Protein AF-A0A2G9FVJ7-F1 (afdb_monomer)

pLDDT: mean 75.37, std 20.06, range [35.09, 98.38]

Radius of gyration: 58.54 Å; Cα contacts (8 Å, |Δi|>4): 14; chains: 1; bounding box: 105×45×158 Å

Mean predicted aligned error: 20.08 Å

Solvent-accessible surface area (backbone atoms only — not comparable to full-atom values): 14182 Å² total; per-residue (Å²): 144,84,74,69,71,70,58,58,55,52,54,53,52,48,53,53,50,54,54,50,45,72,75,67,53,80,60,78,88,73,70,85,78,86,81,91,76,93,73,81,84,71,82,53,90,82,50,73,87,43,98,82,56,54,70,67,62,50,50,55,52,47,63,76,74,45,55,72,68,56,49,52,51,51,51,53,50,50,56,50,48,54,53,49,52,53,51,51,50,52,49,51,53,50,56,50,50,53,50,51,52,52,50,53,52,49,51,53,51,51,52,54,52,53,60,54,45,54,57,52,51,53,54,48,51,51,50,51,52,52,50,49,54,51,48,51,54,50,50,53,51,51,52,54,51,51,54,51,50,50,52,49,50,52,53,52,52,52,52,50,53,50,51,51,49,53,65,51,46,56,58,50,54,49,52,53,50,49,52,54,49,52,51,53,56,48,57,70,56,53,81,77,66,90,85,74,79,81,59,52,62,58,51,50,51,49,52,52,51,50,53,49,51,53,50,52,57,47,50,52,54,52,49,49,68,73,65,63,71,47,64,63,54,57,56,49,55,56,55,72,73,76,116

Organism: NCBI:txid429701

Secondary structure (DSSP, 8-state):
---SHHHHHHHHHHHHHHHHHHHHSPPGGGS--PPP--------TTGGGSTT--HHHHHHHHHHHS-HHHHHHHHHHHHHHHHHHHHHHHHHHHHHHHHHHHHHHHHHHHHHHHHHHHHHHHHHHHHHHHHHHHHHHHHHHHHHHHHHHHHHHHHHHHHHHHHHHHHHHHHHHHHHHHHHHHHHHHHHHTTT-----TTHHHHHHHHHHHHHHHHHHHHHHHHHHHH-TTHHHHHHHHHTT--

Sequence (243 aa):
MEVEDGAQLDDKAKRMRDLLSSFYSPDPSSASSPPQNTSSRFATLDAINTTSFDADQYMNLLVQKSNLEGLLQRHVEMAAEIKNLDTDLQMLVYENYNKFISATDTIKRMKNNIGGMETNMDQLLEKIMSVQSRSDGVNTSLLQKREHIEKLHRTRNLLRKVQVLDLYIKPLTRLLCFSCYEEASCGSRQNKWRMDITKKDTLFSITSSSSLLHLTTFMTKLWEKLFINEELLQFMLLLDTYI

InterPro domains:
  IPR014812 Vacuolar protein sorting-associated protein 51 [PTHR15954] (8-166)

Foldseek 3Di:
DPDPPVVVVVVVVVVVVVVVCVVPPDDPVPDDDDDDDDDDPPPDLPCCPPPPDDPVSSVVVCVVPDDPVVVVVVVVVVVVVVVVVVVVVVVVVVVVVVVVVVVVVVVVVVVVVVVVVVVVVVVVVVVVVVVVVVVVVVVVVVVVVVVVVVVVVVVVLVVVLVVLVVVLVVVVVVVVVVVVVVVVVVVVVVVPDPDDPPVVVVVVCVVVVVVVVVVVVSVVVNCCVSPVPCVVVVVVVVVVVPD

Structure (mmCIF, N/CA/C/O backbone):
data_AF-A0A2G9FVJ7-F1
#
_entry.id   AF-A0A2G9FVJ7-F1
#
loop_
_atom_site.group_PDB
_atom_site.id
_atom_site.type_symbol
_atom_site.label_atom_id
_atom_site.label_alt_id
_atom_site.label_comp_id
_atom_site.label_asym_id
_atom_site.label_entity_id
_atom_site.label_seq_id
_atom_site.pdbx_PDB_ins_code
_atom_site.Cartn_x
_atom_site.Cartn_y
_atom_site.Cartn_z
_atom_site.occupancy
_atom_site.B_iso_or_equiv
_atom_site.auth_seq_id
_atom_site.auth_comp_id
_atom_site.auth_asym_id
_atom_site.auth_atom_id
_atom_site.pdbx_PDB_model_num
ATOM 1 N N . MET A 1 1 ? 23.817 -26.485 -1.974 1.00 44.94 1 MET A N 1
ATOM 2 C CA . MET A 1 1 ? 23.435 -26.542 -0.549 1.00 44.94 1 MET A CA 1
ATOM 3 C C . MET A 1 1 ? 22.272 -25.570 -0.384 1.00 44.94 1 MET A C 1
ATOM 5 O O . MET A 1 1 ? 22.487 -24.454 0.041 1.00 44.94 1 MET A O 1
ATOM 9 N N . GLU A 1 2 ? 21.079 -25.938 -0.869 1.00 48.97 2 GLU A N 1
ATOM 10 C CA . GLU A 1 2 ? 19.902 -25.039 -0.971 1.00 48.97 2 GLU A CA 1
ATOM 11 C C . GLU A 1 2 ? 18.589 -25.804 -0.697 1.00 48.97 2 GLU A C 1
ATOM 13 O O . GLU A 1 2 ? 17.573 -25.588 -1.345 1.00 48.97 2 GLU A O 1
ATOM 18 N N . VAL A 1 3 ? 18.610 -26.767 0.231 1.00 53.94 3 VAL A N 1
ATOM 19 C CA . VAL A 1 3 ? 17.435 -27.616 0.537 1.00 53.94 3 VAL A CA 1
ATOM 20 C C . VAL A 1 3 ? 16.828 -27.301 1.916 1.00 53.94 3 VAL A C 1
ATOM 22 O O . VAL A 1 3 ? 15.754 -27.792 2.240 1.00 53.94 3 VAL A O 1
ATOM 25 N N . GLU A 1 4 ? 17.452 -26.444 2.730 1.00 54.78 4 GLU A N 1
ATOM 26 C CA . GLU A 1 4 ? 17.015 -26.224 4.122 1.00 54.78 4 GLU A CA 1
ATOM 27 C C . GLU A 1 4 ? 15.950 -25.129 4.317 1.00 54.78 4 GLU A C 1
ATOM 29 O O . GLU A 1 4 ? 15.230 -25.168 5.313 1.00 54.78 4 GLU A O 1
ATOM 34 N N . ASP A 1 5 ? 15.777 -24.192 3.378 1.00 55.34 5 ASP A N 1
ATOM 35 C CA . ASP A 1 5 ? 14.890 -23.030 3.587 1.00 55.34 5 ASP A CA 1
ATOM 36 C C . ASP A 1 5 ? 13.395 -23.351 3.357 1.00 55.34 5 ASP A C 1
ATOM 38 O O . ASP A 1 5 ? 12.505 -22.822 4.022 1.00 55.34 5 ASP A O 1
ATOM 42 N N . GLY A 1 6 ? 13.092 -24.313 2.475 1.00 54.69 6 GLY A N 1
ATOM 43 C CA . GLY A 1 6 ? 11.712 -24.736 2.198 1.00 54.69 6 GLY A CA 1
ATOM 44 C C . GLY A 1 6 ? 11.055 -25.523 3.340 1.00 54.69 6 GLY A C 1
ATOM 45 O O . GLY A 1 6 ? 9.840 -25.447 3.525 1.00 54.69 6 GLY A O 1
ATOM 46 N N . ALA A 1 7 ? 11.848 -26.250 4.135 1.00 59.91 7 ALA A N 1
ATOM 47 C CA . ALA A 1 7 ? 11.347 -27.059 5.248 1.00 59.91 7 ALA A CA 1
ATOM 48 C C . ALA A 1 7 ? 10.901 -26.194 6.443 1.00 59.91 7 ALA A C 1
ATOM 50 O O . ALA A 1 7 ? 9.882 -26.479 7.072 1.00 59.91 7 ALA A O 1
ATOM 51 N N . GLN A 1 8 ? 11.603 -25.085 6.708 1.00 60.94 8 GLN A N 1
ATOM 52 C CA . GLN A 1 8 ? 11.291 -24.197 7.834 1.00 60.94 8 GLN A CA 1
ATOM 53 C C . GLN A 1 8 ? 9.940 -23.478 7.682 1.00 60.94 8 GLN A C 1
ATOM 55 O O . GLN A 1 8 ? 9.258 -23.201 8.676 1.00 60.94 8 GLN A O 1
ATOM 60 N N . LEU A 1 9 ? 9.527 -23.182 6.447 1.00 64.44 9 LEU A N 1
ATOM 61 C CA . LEU A 1 9 ? 8.257 -22.508 6.172 1.00 64.44 9 LEU A CA 1
ATOM 62 C C . LEU A 1 9 ? 7.047 -23.426 6.392 1.00 64.44 9 LEU A C 1
ATOM 64 O O . LEU A 1 9 ? 6.031 -22.977 6.932 1.00 64.44 9 LEU A O 1
ATOM 68 N N . ASP A 1 10 ? 7.162 -24.708 6.038 1.00 80.12 10 ASP A N 1
ATOM 69 C CA . ASP A 1 10 ? 6.092 -25.691 6.245 1.00 80.12 10 ASP A CA 1
ATOM 70 C C . ASP A 1 10 ? 5.875 -25.988 7.739 1.00 80.12 10 ASP A C 1
ATOM 72 O O . ASP A 1 10 ? 4.733 -26.063 8.200 1.00 80.12 10 ASP A O 1
ATOM 76 N N . ASP A 1 11 ? 6.949 -26.032 8.534 1.00 85.88 11 ASP A N 1
ATOM 77 C CA . ASP A 1 11 ? 6.863 -26.206 9.989 1.00 85.88 11 ASP A CA 1
ATOM 78 C C . ASP A 1 11 ? 6.166 -25.028 10.679 1.00 85.88 11 ASP A C 1
ATOM 80 O O . ASP A 1 11 ? 5.346 -25.213 11.586 1.00 85.88 11 ASP A O 1
ATOM 84 N N . LYS A 1 12 ? 6.433 -23.798 10.227 1.00 84.94 12 LYS A N 1
ATOM 85 C CA . LYS A 1 12 ? 5.739 -22.604 10.724 1.00 84.94 12 LYS A CA 1
ATOM 86 C C . LYS A 1 12 ? 4.256 -22.630 10.352 1.00 84.94 12 LYS A C 1
ATOM 88 O O . LYS A 1 12 ? 3.408 -22.320 11.189 1.00 84.94 12 LYS A O 1
ATOM 93 N N . ALA A 1 13 ? 3.932 -23.029 9.123 1.00 85.62 13 ALA A N 1
ATOM 94 C CA . ALA A 1 13 ? 2.553 -23.148 8.658 1.00 85.62 13 ALA A CA 1
ATOM 95 C C . ALA A 1 13 ? 1.777 -24.255 9.390 1.00 85.62 13 ALA A C 1
ATOM 97 O O . ALA A 1 13 ? 0.602 -24.072 9.710 1.00 85.62 13 ALA A O 1
ATOM 98 N N . LYS A 1 14 ? 2.418 -25.387 9.701 1.00 88.88 14 LYS A N 1
ATOM 99 C CA . LYS A 1 14 ? 1.845 -26.453 10.538 1.00 88.88 14 LYS A CA 1
ATOM 100 C C . LYS A 1 14 ? 1.574 -25.969 11.960 1.00 88.88 14 LYS A C 1
ATOM 102 O O . LYS A 1 14 ? 0.438 -26.063 12.407 1.00 88.88 14 LYS A O 1
ATOM 107 N N . ARG A 1 15 ? 2.548 -25.323 12.614 1.00 88.25 15 ARG A N 1
ATOM 108 C CA . ARG A 1 15 ? 2.365 -24.765 13.969 1.00 88.25 15 ARG A CA 1
ATOM 109 C C . ARG A 1 15 ? 1.240 -23.734 14.044 1.00 88.25 15 ARG A C 1
ATOM 111 O O . ARG A 1 15 ? 0.481 -23.736 15.006 1.00 88.25 15 ARG A O 1
ATOM 118 N N . MET A 1 16 ? 1.108 -22.864 13.040 1.00 89.25 16 MET A N 1
ATOM 119 C CA . MET A 1 16 ? -0.003 -21.905 12.995 1.00 89.25 16 MET A CA 1
ATOM 120 C C . MET A 1 16 ? -1.355 -22.599 12.804 1.00 89.25 16 MET A C 1
ATOM 122 O O . MET A 1 16 ? -2.327 -22.198 13.437 1.00 89.25 16 MET A O 1
ATOM 126 N N . ARG A 1 17 ? -1.428 -23.643 11.967 1.00 87.69 17 ARG A N 1
ATOM 127 C CA . ARG A 1 17 ? -2.659 -24.426 11.783 1.00 87.69 17 ARG A CA 1
ATOM 128 C C . ARG A 1 17 ? -3.072 -25.157 13.056 1.00 87.69 17 ARG A C 1
ATOM 130 O O . ARG A 1 17 ? -4.242 -25.082 13.410 1.00 87.69 17 ARG A O 1
ATOM 137 N N . ASP A 1 18 ? -2.135 -25.778 13.767 1.00 89.31 18 ASP A N 1
ATOM 138 C CA . ASP A 1 18 ? -2.421 -26.473 15.029 1.00 89.31 18 ASP A CA 1
ATOM 139 C C . ASP A 1 18 ? -2.881 -25.499 16.118 1.00 89.31 18 ASP A C 1
ATOM 141 O O . ASP A 1 18 ? -3.854 -25.766 16.825 1.00 89.31 18 ASP A O 1
ATOM 145 N N . LEU A 1 19 ? -2.243 -24.324 16.203 1.00 91.00 19 LEU A N 1
ATOM 146 C CA . LEU A 1 19 ? -2.645 -23.273 17.134 1.00 91.00 19 LEU A CA 1
ATOM 147 C C . LEU A 1 19 ? -4.078 -22.809 16.846 1.00 91.00 19 LEU A C 1
ATOM 149 O O . LEU A 1 19 ? -4.915 -22.784 17.743 1.00 91.00 19 LEU A O 1
ATOM 153 N N . LEU A 1 20 ? -4.387 -22.493 15.586 1.00 88.19 20 LEU A N 1
ATOM 154 C CA . LEU A 1 20 ? -5.732 -22.078 15.185 1.00 88.19 20 LEU A CA 1
ATOM 155 C C . LEU A 1 20 ? -6.755 -23.201 15.402 1.00 88.19 20 LEU A C 1
ATOM 157 O O . LEU A 1 20 ? -7.844 -22.942 15.903 1.00 88.19 20 LEU A O 1
ATOM 161 N N . SER A 1 21 ? -6.401 -24.454 15.115 1.00 83.00 21 SER A N 1
ATOM 162 C CA . SER A 1 21 ? -7.271 -25.601 15.385 1.00 83.00 21 SER A CA 1
ATOM 163 C C . SER A 1 21 ? -7.590 -25.724 16.874 1.00 83.00 21 SER A C 1
ATOM 165 O O . SER A 1 21 ? -8.736 -25.983 17.219 1.00 83.00 21 SER A O 1
ATOM 167 N N . SER A 1 22 ? -6.632 -25.483 17.772 1.00 82.44 22 SER A N 1
ATOM 168 C CA . SER A 1 22 ? -6.884 -25.504 19.221 1.00 82.44 22 SER A CA 1
ATOM 169 C C . SER A 1 22 ? -7.847 -24.406 19.687 1.00 82.44 22 SER A C 1
ATOM 171 O O . SER A 1 22 ? -8.556 -24.621 20.664 1.00 82.44 22 SER A O 1
ATOM 173 N N . PHE A 1 23 ? -7.868 -23.242 19.028 1.00 78.75 23 PHE A N 1
ATOM 174 C CA . PHE A 1 23 ? -8.751 -22.124 19.395 1.00 78.75 23 PHE A CA 1
ATOM 175 C C . PHE A 1 23 ? -10.153 -22.223 18.782 1.00 78.75 23 PHE A C 1
ATOM 177 O O . PHE A 1 23 ? -11.101 -21.696 19.358 1.00 78.75 23 PHE A O 1
ATOM 184 N N . TYR A 1 24 ? -10.284 -22.872 17.621 1.00 84.06 24 TYR A N 1
ATOM 185 C CA . TYR A 1 24 ? -11.536 -22.925 16.855 1.00 84.06 24 TYR A CA 1
ATOM 186 C C . TYR A 1 24 ? -12.151 -24.327 16.747 1.00 84.06 24 TYR A C 1
ATOM 188 O O . TYR A 1 24 ? -13.207 -24.473 16.129 1.00 84.06 24 TYR A O 1
ATOM 196 N N . SER A 1 25 ? -11.531 -25.364 17.324 1.00 71.56 25 SER A N 1
ATOM 197 C CA . SER A 1 25 ? -12.179 -26.675 17.423 1.00 71.56 25 SER A CA 1
ATOM 198 C C . SER A 1 25 ? -13.425 -26.544 18.298 1.00 71.56 25 SER A C 1
ATOM 200 O O . SER A 1 25 ? -13.332 -25.980 19.390 1.00 71.56 25 SER A O 1
ATOM 202 N N . PRO A 1 26 ? -14.587 -27.050 17.855 1.00 64.69 26 PRO A N 1
ATOM 203 C CA . PRO A 1 26 ? -15.787 -27.031 18.671 1.00 64.69 26 PRO A CA 1
ATOM 204 C C . PRO A 1 26 ? -15.523 -27.831 19.946 1.00 64.69 26 PRO A C 1
ATOM 206 O O . PRO A 1 26 ? -15.230 -29.025 19.879 1.00 64.69 26 PRO A O 1
ATOM 209 N N . ASP A 1 27 ? -15.617 -27.174 21.100 1.00 51.03 27 ASP A N 1
ATOM 210 C CA . ASP A 1 27 ? -15.653 -27.856 22.388 1.00 51.03 27 ASP A CA 1
ATOM 211 C C . ASP A 1 27 ? -16.824 -28.863 22.349 1.00 51.03 27 ASP A C 1
ATOM 213 O O . ASP A 1 27 ? -17.958 -28.449 22.056 1.00 51.03 27 ASP A O 1
ATOM 217 N N . PRO A 1 28 ? -16.604 -30.171 22.608 1.00 57.44 28 PRO A N 1
ATOM 218 C CA . PRO A 1 28 ? -17.678 -31.167 22.658 1.00 57.44 28 PRO A CA 1
ATOM 219 C C . PRO A 1 28 ? -18.785 -30.817 23.668 1.00 57.44 28 PRO A C 1
ATOM 221 O O . PRO A 1 28 ? -19.868 -31.394 23.611 1.00 57.44 28 PRO A O 1
ATOM 224 N N . SER A 1 29 ? -18.569 -29.818 24.525 1.00 53.22 29 SER A N 1
ATOM 225 C CA . SER A 1 29 ? -19.569 -29.221 25.415 1.00 53.22 29 SER A CA 1
ATOM 226 C C . SER A 1 29 ? -20.683 -28.433 24.695 1.00 53.22 29 SER A C 1
ATOM 228 O O . SER A 1 29 ? -21.677 -28.0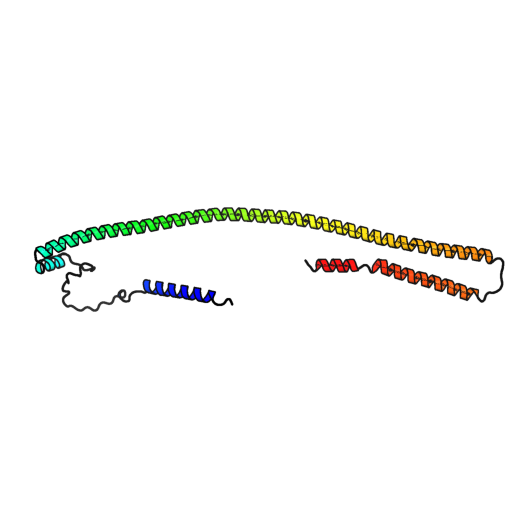75 25.323 1.00 53.22 29 SER A O 1
ATOM 230 N N . SER A 1 30 ? -20.562 -28.181 23.384 1.00 54.03 30 SER A N 1
ATOM 231 C CA . SER A 1 30 ? -21.564 -27.443 22.587 1.00 54.03 30 SER A CA 1
ATOM 232 C C . SER A 1 30 ? -22.575 -28.343 21.858 1.00 54.03 30 SER A C 1
ATOM 234 O O . SER A 1 30 ? -23.525 -27.841 21.254 1.00 54.03 30 SER A O 1
ATOM 236 N N . ALA A 1 31 ? -22.412 -29.670 21.913 1.00 48.25 31 ALA A N 1
ATOM 237 C CA . ALA A 1 31 ? -23.372 -30.628 21.367 1.00 48.25 31 ALA A CA 1
ATOM 238 C C . ALA A 1 31 ? -24.329 -31.096 22.474 1.00 48.25 31 ALA A C 1
ATOM 240 O O . ALA A 1 31 ? -24.069 -32.037 23.220 1.00 48.25 31 ALA A O 1
ATOM 241 N N . SER A 1 32 ? -25.449 -30.395 22.599 1.00 47.16 32 SER A N 1
ATOM 242 C CA . SER A 1 32 ? -26.502 -30.702 23.562 1.00 47.16 32 SER A CA 1
ATOM 243 C C . SER A 1 32 ? -27.236 -32.015 23.245 1.00 47.16 32 SER A C 1
ATOM 245 O O . SER A 1 32 ? -27.749 -32.242 22.152 1.00 47.16 32 SER A O 1
ATOM 247 N N . SER A 1 33 ? -27.361 -32.870 24.257 1.00 43.75 33 SER A N 1
ATOM 248 C CA . SER A 1 33 ? -28.463 -33.822 24.433 1.00 43.75 33 SER A CA 1
ATOM 249 C C . SER A 1 33 ? -28.728 -33.929 25.938 1.00 43.75 33 SER A C 1
ATOM 251 O O . SER A 1 33 ? -27.787 -34.220 26.677 1.00 43.75 33 SER A O 1
ATOM 253 N N . PRO A 1 34 ? -29.950 -33.670 26.439 1.00 47.38 34 PRO A N 1
ATOM 254 C CA . PRO A 1 34 ? -30.227 -33.752 27.867 1.00 47.38 34 PRO A CA 1
ATOM 255 C C . PRO A 1 34 ? -30.690 -35.166 28.252 1.00 47.38 34 PRO A C 1
ATOM 257 O O . PRO A 1 34 ? -31.675 -35.646 27.689 1.00 47.38 34 PRO A O 1
ATOM 260 N N . PRO A 1 35 ? -30.100 -35.820 29.267 1.00 44.03 35 PRO A N 1
ATOM 261 C CA . PRO A 1 35 ? -30.825 -36.799 30.053 1.00 44.03 35 PRO A CA 1
ATOM 262 C C . PRO A 1 35 ? -31.578 -36.058 31.161 1.00 44.03 35 PRO A C 1
ATOM 264 O O . PRO A 1 35 ? -30.993 -35.380 32.007 1.00 44.03 35 PRO A O 1
ATOM 267 N N . GLN A 1 36 ? -32.901 -36.197 31.153 1.00 50.19 36 GLN A N 1
ATOM 268 C CA . GLN A 1 36 ? -33.735 -35.901 32.308 1.00 50.19 36 GLN A CA 1
ATOM 269 C C . GLN A 1 36 ? -33.316 -36.809 33.468 1.00 50.19 36 GLN A C 1
ATOM 271 O O . GLN A 1 36 ? -33.422 -38.029 33.360 1.00 50.19 36 GLN A O 1
ATOM 276 N N . ASN A 1 37 ? -32.897 -36.229 34.594 1.00 35.09 37 ASN A N 1
ATOM 277 C CA . ASN A 1 37 ? -33.110 -36.877 35.880 1.00 35.09 37 ASN A CA 1
ATOM 278 C C . ASN A 1 37 ? -33.297 -35.846 36.997 1.00 35.09 37 ASN A C 1
ATOM 280 O O . ASN A 1 37 ? -32.489 -34.943 37.215 1.00 35.09 37 ASN A O 1
ATOM 284 N N . THR A 1 38 ? -34.427 -35.991 37.670 1.00 49.69 38 THR A N 1
ATOM 285 C CA . THR A 1 38 ? -34.909 -35.220 38.803 1.00 49.69 38 THR A CA 1
ATOM 286 C C . THR A 1 38 ? -34.151 -35.620 40.065 1.00 49.69 38 THR A C 1
ATOM 288 O O . THR A 1 38 ? -34.404 -36.694 40.600 1.00 49.69 38 THR A O 1
ATOM 291 N N . SER A 1 39 ? -33.265 -34.764 40.578 1.00 41.78 39 SER A N 1
ATOM 292 C CA . SER A 1 39 ? -33.010 -34.690 42.024 1.00 41.78 39 SER A CA 1
ATOM 293 C C . SER A 1 39 ? -32.223 -33.431 42.389 1.00 41.78 39 SER A C 1
ATOM 295 O O . SER A 1 39 ? -31.115 -33.220 41.905 1.00 41.78 39 SER A O 1
ATOM 297 N N . SER A 1 40 ? -32.842 -32.583 43.214 1.00 46.69 40 SER A N 1
ATOM 298 C CA . SER A 1 40 ? -32.234 -31.521 44.028 1.00 46.69 40 SER A CA 1
ATOM 299 C C . SER A 1 40 ? -31.04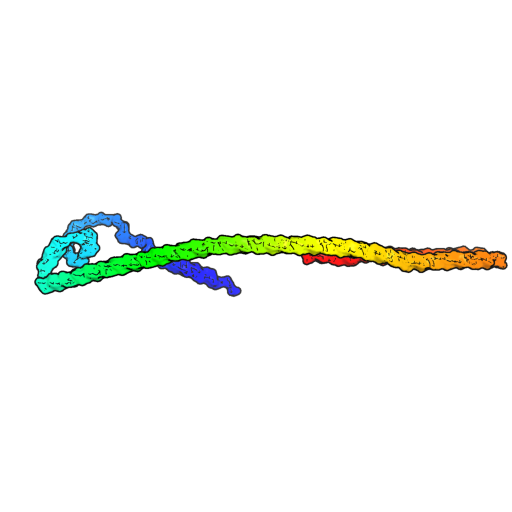5 -30.758 43.414 1.00 46.69 40 SER A C 1
ATOM 301 O O . SER A 1 40 ? -29.891 -30.980 43.790 1.00 46.69 40 SER A O 1
ATOM 303 N N . ARG A 1 41 ? -31.315 -29.760 42.559 1.00 50.16 41 ARG A N 1
ATOM 304 C CA . ARG A 1 41 ? -30.388 -28.623 42.437 1.00 50.16 41 ARG A CA 1
ATOM 305 C C . ARG A 1 41 ? -30.449 -27.852 43.751 1.00 50.16 41 ARG A C 1
ATOM 307 O O . ARG A 1 41 ? -31.230 -26.919 43.894 1.00 50.16 41 ARG A O 1
ATOM 314 N N . PHE A 1 42 ? -29.659 -28.265 44.734 1.00 49.06 42 PHE A N 1
ATOM 315 C CA . PHE A 1 42 ? -29.268 -27.342 45.785 1.00 49.06 42 PHE A CA 1
ATOM 316 C C . PHE A 1 42 ? -28.564 -26.193 45.072 1.00 49.06 42 PHE A C 1
ATOM 318 O O . PHE A 1 42 ? -27.516 -26.407 44.466 1.00 49.06 42 PHE A O 1
ATOM 325 N N . ALA A 1 43 ? -29.179 -25.011 45.065 1.00 55.12 43 ALA A N 1
ATOM 326 C CA . ALA A 1 43 ? -28.513 -23.792 44.649 1.00 55.12 43 ALA A CA 1
ATOM 327 C C . ALA A 1 43 ? -27.258 -23.659 45.520 1.00 55.12 43 ALA A C 1
ATOM 329 O O . ALA A 1 43 ? -27.324 -23.343 46.704 1.00 55.12 43 ALA A O 1
ATOM 330 N N . THR A 1 44 ? -26.103 -24.028 44.987 1.00 59.41 44 THR A N 1
ATOM 331 C CA . THR A 1 44 ? -24.822 -23.701 45.599 1.00 59.41 44 THR A CA 1
ATOM 332 C C . THR A 1 44 ? -24.642 -22.195 45.454 1.00 59.41 44 THR A C 1
ATOM 334 O O . THR A 1 44 ? -24.921 -21.656 44.383 1.00 59.41 44 THR A O 1
ATOM 337 N N . LEU A 1 45 ? -24.203 -21.504 46.514 1.00 62.03 45 LEU A N 1
ATOM 338 C CA . LEU A 1 45 ? -24.009 -20.044 46.490 1.00 62.03 45 LEU A CA 1
ATOM 339 C C . LEU A 1 45 ? -23.061 -19.590 45.355 1.00 62.03 45 LEU A C 1
ATOM 341 O O . LEU A 1 45 ? -23.119 -18.441 44.945 1.00 62.03 45 LEU A O 1
ATOM 345 N N . ASP A 1 46 ? -22.257 -20.490 44.789 1.00 63.12 46 ASP A N 1
ATOM 346 C CA . ASP A 1 46 ? -21.334 -20.190 43.687 1.00 63.12 46 ASP A CA 1
ATOM 347 C C . ASP A 1 46 ? -21.990 -20.164 42.290 1.00 63.12 46 ASP A C 1
ATOM 349 O O . ASP A 1 46 ? -21.340 -19.839 41.299 1.00 63.12 46 ASP A O 1
ATOM 353 N N . ALA A 1 47 ? -23.283 -20.485 42.167 1.00 73.00 47 ALA A N 1
ATOM 354 C CA . ALA A 1 47 ? -23.965 -20.594 40.872 1.00 73.00 47 ALA A CA 1
ATOM 355 C C . ALA A 1 47 ? -24.420 -19.247 40.261 1.00 73.00 47 ALA A C 1
ATOM 357 O O . ALA A 1 47 ? -25.226 -19.251 39.326 1.00 73.00 47 ALA A O 1
ATOM 358 N N . ILE A 1 48 ? -23.912 -18.106 40.747 1.00 82.25 48 ILE A N 1
ATOM 359 C CA . ILE A 1 48 ? -24.340 -16.752 40.336 1.00 82.25 48 ILE A CA 1
ATOM 360 C C . ILE A 1 48 ? -24.126 -16.447 38.844 1.00 82.25 48 ILE A C 1
ATOM 362 O O . ILE A 1 48 ? -24.863 -15.657 38.268 1.00 82.25 48 ILE A O 1
ATOM 366 N N . ASN A 1 49 ? -23.164 -17.115 38.198 1.00 86.62 49 ASN A N 1
ATOM 367 C CA . ASN A 1 49 ? -22.823 -16.914 36.782 1.00 86.62 49 ASN A CA 1
ATOM 368 C C . ASN A 1 49 ? -23.619 -17.817 35.819 1.00 86.62 49 ASN A C 1
ATOM 370 O O . ASN A 1 49 ? -23.326 -17.876 34.626 1.00 86.62 49 ASN A O 1
ATOM 374 N N . THR A 1 50 ? -24.605 -18.565 36.322 1.00 88.06 50 THR A N 1
ATOM 375 C CA . THR A 1 50 ? -25.381 -19.511 35.507 1.00 88.06 50 THR A CA 1
ATOM 376 C C . THR A 1 50 ? -26.559 -18.806 34.836 1.00 88.06 50 THR A C 1
ATOM 378 O O . THR A 1 50 ? -27.237 -17.990 35.450 1.00 88.06 50 THR A O 1
ATOM 381 N N . THR A 1 51 ? -26.895 -19.190 33.604 1.00 86.44 51 THR A N 1
ATOM 382 C CA . THR A 1 51 ? -28.046 -18.645 32.853 1.00 86.44 51 THR A CA 1
ATOM 383 C C . THR A 1 51 ? -29.409 -18.880 33.515 1.00 86.44 51 THR A C 1
ATOM 385 O O . THR A 1 51 ? -30.384 -18.230 33.153 1.00 86.44 51 THR A O 1
ATOM 388 N N . SER A 1 52 ? -29.492 -19.794 34.485 1.00 86.62 52 SER A N 1
ATOM 389 C CA . SER A 1 52 ? -30.688 -20.076 35.286 1.00 86.62 52 SER A CA 1
ATOM 390 C C . SER A 1 52 ? -30.614 -19.494 36.705 1.00 86.62 52 SER A C 1
ATOM 392 O O . SER A 1 52 ? -31.155 -20.098 37.631 1.00 86.62 52 SER A O 1
ATOM 394 N N . PHE A 1 53 ? -29.867 -18.408 36.907 1.00 88.62 53 PHE A N 1
ATOM 395 C CA . PHE A 1 53 ? -29.749 -17.754 38.208 1.00 88.62 53 PHE A CA 1
ATOM 396 C C . PHE A 1 53 ? -31.091 -17.150 38.655 1.00 88.62 53 PHE A C 1
ATOM 398 O O . PHE A 1 53 ? -31.744 -16.438 37.896 1.00 88.62 53 PHE A O 1
ATOM 405 N N . ASP A 1 54 ? -31.477 -17.433 39.901 1.00 87.81 54 ASP A N 1
ATOM 406 C CA . ASP A 1 54 ? -32.656 -16.876 40.567 1.00 87.81 54 ASP A CA 1
ATOM 407 C C . ASP A 1 54 ? -32.195 -16.091 41.804 1.00 87.81 54 ASP A C 1
ATOM 409 O O . ASP A 1 54 ? -31.667 -16.663 42.767 1.00 87.81 54 ASP A O 1
ATOM 413 N N . ALA A 1 55 ? -32.379 -14.770 41.753 1.00 88.88 55 ALA A N 1
ATOM 414 C CA . ALA A 1 55 ? -31.939 -13.849 42.793 1.00 88.88 55 ALA A CA 1
ATOM 415 C C . ALA A 1 55 ? -32.665 -14.083 44.124 1.00 88.88 55 ALA A C 1
ATOM 417 O O . ALA A 1 55 ? -32.031 -14.017 45.179 1.00 88.88 55 ALA A O 1
ATOM 418 N N . ASP A 1 56 ? -33.959 -14.409 44.091 1.00 88.81 56 ASP A N 1
ATOM 419 C CA . ASP A 1 56 ? -34.764 -14.584 45.299 1.00 88.81 56 ASP A CA 1
ATOM 420 C C . ASP A 1 56 ? -34.371 -15.873 46.028 1.00 88.81 56 ASP A C 1
ATOM 422 O O . ASP A 1 56 ? -34.226 -15.887 47.254 1.00 88.81 56 ASP A O 1
ATOM 426 N N . GLN A 1 57 ? -34.130 -16.963 45.291 1.00 88.25 57 GLN A N 1
ATOM 427 C CA . GLN A 1 57 ? -33.628 -18.212 45.878 1.00 88.25 57 GLN A CA 1
ATOM 428 C C . GLN A 1 57 ? -32.218 -18.055 46.451 1.00 88.25 57 GLN A C 1
ATOM 430 O O . GLN A 1 57 ? -31.951 -18.516 47.564 1.00 88.25 57 GLN A O 1
ATOM 435 N N . TYR A 1 58 ? -31.327 -17.384 45.719 1.00 88.50 58 TYR A N 1
ATOM 436 C CA . TYR A 1 58 ? -29.971 -17.102 46.184 1.00 88.50 58 TYR A CA 1
ATOM 437 C C . TYR A 1 58 ? -29.981 -16.255 47.462 1.00 88.50 58 TYR A C 1
ATOM 439 O O . TYR A 1 58 ? -29.296 -16.588 48.431 1.00 88.50 58 TYR A O 1
ATOM 447 N N . MET A 1 59 ? -30.809 -15.208 47.504 1.00 89.12 59 MET A N 1
ATOM 448 C CA . MET A 1 59 ? -30.888 -14.308 48.649 1.00 89.12 59 MET A CA 1
ATOM 449 C C . MET A 1 59 ? -31.484 -14.993 49.884 1.00 89.12 59 MET A C 1
ATOM 451 O O . MET A 1 59 ? -30.936 -14.863 50.979 1.00 89.12 59 MET A O 1
ATOM 455 N N . ASN A 1 60 ? -32.548 -15.786 49.714 1.00 89.31 60 ASN A N 1
ATOM 456 C CA . ASN A 1 60 ? -33.132 -16.578 50.802 1.00 89.31 60 ASN A CA 1
ATOM 457 C C . ASN A 1 60 ? -32.116 -17.558 51.405 1.00 89.31 60 ASN A C 1
ATOM 459 O O . ASN A 1 60 ? -32.017 -17.688 52.626 1.00 89.31 60 ASN A O 1
ATOM 463 N N . LEU A 1 61 ? -31.328 -18.222 50.558 1.00 88.12 61 LEU A N 1
ATOM 464 C CA . LEU A 1 61 ? -30.297 -19.151 51.005 1.00 88.12 61 LEU A CA 1
ATOM 465 C C . LEU A 1 61 ? -29.128 -18.430 51.698 1.00 88.12 61 LEU A C 1
ATOM 467 O O . LEU A 1 61 ? -28.601 -18.933 52.692 1.00 88.12 61 LEU A O 1
ATOM 471 N N . LEU A 1 62 ? -28.741 -17.251 51.204 1.00 87.94 62 LEU A N 1
ATOM 472 C CA . LEU A 1 62 ? -27.681 -16.427 51.783 1.00 87.94 62 LEU A CA 1
ATOM 473 C C . LEU A 1 62 ? -28.068 -15.926 53.182 1.00 87.94 62 LEU A C 1
ATOM 475 O O . LEU A 1 62 ? -27.276 -16.080 54.111 1.00 87.94 62 LEU A O 1
ATOM 479 N N . VAL A 1 63 ? -29.292 -15.417 53.366 1.00 89.44 63 VAL A N 1
ATOM 480 C CA . VAL A 1 63 ? -29.800 -14.960 54.677 1.00 89.44 63 VAL A CA 1
ATOM 481 C C . VAL A 1 63 ? -29.903 -16.112 55.680 1.00 89.44 63 VAL A C 1
ATOM 483 O O . VAL A 1 63 ? -29.596 -15.925 56.852 1.00 89.44 63 VAL A O 1
ATOM 486 N N . GLN A 1 64 ? -30.296 -17.315 55.243 1.00 89.50 64 GLN A N 1
ATOM 487 C CA . GLN A 1 64 ? -30.371 -18.481 56.133 1.00 89.50 64 GLN A CA 1
ATOM 488 C C . GLN A 1 64 ? -28.995 -19.008 56.569 1.00 89.50 64 GLN A C 1
ATOM 490 O O . GLN A 1 64 ? -28.886 -19.603 57.640 1.00 89.50 64 GLN A O 1
ATOM 495 N N . LYS A 1 65 ? -27.952 -18.838 55.745 1.00 86.81 65 LYS A N 1
ATOM 496 C CA . LYS A 1 65 ? -26.622 -19.424 55.985 1.00 86.81 65 LYS A CA 1
ATOM 497 C C . LYS A 1 65 ? -25.583 -18.461 56.557 1.00 86.81 65 LYS A C 1
ATOM 499 O O . LYS A 1 65 ? -24.587 -18.932 57.102 1.00 86.81 65 LYS A O 1
ATOM 504 N N . SER A 1 66 ? -25.769 -17.152 56.414 1.00 88.31 66 SER A N 1
ATOM 505 C CA . SER A 1 66 ? -24.805 -16.138 56.856 1.00 88.31 66 SER A CA 1
ATOM 506 C C . SER A 1 66 ? -25.312 -15.352 58.065 1.00 88.31 66 SER A C 1
ATOM 508 O O . SER A 1 66 ? -26.512 -15.205 58.281 1.00 88.31 66 SER A O 1
ATOM 510 N N . ASN A 1 67 ? -24.382 -14.862 58.886 1.00 91.31 67 ASN A N 1
ATOM 511 C CA . ASN A 1 67 ? -24.690 -13.892 59.934 1.00 91.31 67 ASN A CA 1
ATOM 512 C C . ASN A 1 67 ? -24.681 -12.463 59.351 1.00 91.31 67 ASN A C 1
ATOM 514 O O . ASN A 1 67 ? -24.259 -12.249 58.215 1.00 91.31 67 ASN A O 1
ATOM 518 N N . LEU A 1 68 ? -25.131 -11.478 60.134 1.00 90.94 68 LEU A N 1
ATOM 519 C CA . LEU A 1 68 ? -25.225 -10.085 59.680 1.00 90.94 68 LEU A CA 1
ATOM 520 C C . LEU A 1 68 ? -23.883 -9.523 59.176 1.00 90.94 68 LEU A C 1
ATOM 522 O O . LEU A 1 68 ? -23.860 -8.818 58.172 1.00 90.94 68 LEU A O 1
ATOM 526 N N . GLU A 1 69 ? -22.779 -9.866 59.841 1.00 92.62 69 GLU A N 1
ATOM 527 C CA . GLU A 1 69 ? -21.432 -9.430 59.456 1.00 92.62 69 GLU A CA 1
ATOM 528 C C . GLU A 1 69 ? -21.027 -9.991 58.085 1.00 92.62 69 GLU A C 1
ATOM 530 O O . GLU A 1 69 ? -20.584 -9.253 57.210 1.00 92.62 69 GLU A O 1
ATOM 535 N N . GLY A 1 70 ? -21.256 -11.287 57.853 1.00 90.31 70 GLY A N 1
ATOM 536 C CA . GLY A 1 70 ? -20.997 -11.930 56.566 1.00 90.31 70 GLY A CA 1
ATOM 537 C C . GLY A 1 70 ? -21.878 -11.376 55.447 1.00 90.31 70 GLY A C 1
ATOM 538 O O . GLY A 1 70 ? -21.421 -11.233 54.314 1.00 90.31 70 GLY A O 1
ATOM 539 N N . LEU A 1 71 ? -23.120 -11.004 55.766 1.00 92.00 71 LEU A N 1
ATOM 540 C CA . LEU A 1 71 ? -24.024 -10.362 54.816 1.00 92.00 71 LEU A CA 1
ATOM 541 C C . LEU A 1 71 ? -23.525 -8.967 54.411 1.00 92.00 71 LEU A C 1
ATOM 543 O O . LEU A 1 71 ? -23.547 -8.617 53.230 1.00 92.00 71 LEU A O 1
ATOM 547 N N . LEU A 1 72 ? -23.038 -8.188 55.380 1.00 94.06 72 LEU A N 1
ATOM 548 C CA . LEU A 1 72 ? -22.485 -6.854 55.151 1.00 94.06 72 LEU A CA 1
ATOM 549 C C . LEU A 1 72 ? -21.182 -6.923 54.348 1.00 94.06 72 LEU A C 1
ATOM 551 O O . LEU A 1 72 ? -21.019 -6.180 53.380 1.00 94.06 72 LEU A O 1
ATOM 555 N N . GLN A 1 73 ? -20.305 -7.869 54.681 1.00 94.12 73 GLN A N 1
ATOM 556 C CA . GLN A 1 73 ? -19.087 -8.139 53.924 1.00 94.12 73 GLN A CA 1
ATOM 557 C C . GLN A 1 73 ? -19.405 -8.519 52.470 1.00 94.12 73 GLN A C 1
ATOM 559 O O . GLN A 1 73 ? -18.839 -7.935 51.545 1.00 94.12 73 GLN A O 1
ATOM 564 N N . ARG A 1 74 ? -20.378 -9.416 52.243 1.00 90.50 74 ARG A N 1
ATOM 565 C CA . ARG A 1 74 ? -20.781 -9.804 50.882 1.00 90.50 74 ARG A CA 1
ATOM 566 C C . ARG A 1 74 ? -21.363 -8.632 50.093 1.00 90.50 74 ARG A C 1
ATOM 568 O O . ARG A 1 74 ? -21.111 -8.532 48.895 1.00 90.50 74 ARG A O 1
ATOM 575 N N . HIS A 1 75 ? -22.105 -7.732 50.740 1.00 92.06 75 HIS A N 1
ATOM 576 C CA . HIS A 1 75 ? -22.586 -6.505 50.103 1.00 92.06 75 HIS A CA 1
ATOM 577 C C . HIS A 1 75 ? -21.426 -5.600 49.658 1.00 92.06 75 HIS A C 1
ATOM 579 O O . HIS A 1 75 ? -21.429 -5.113 48.528 1.00 92.06 75 HIS A O 1
ATOM 585 N N . VAL A 1 76 ? -20.419 -5.394 50.515 1.00 96.25 76 VAL A N 1
ATOM 586 C CA . VAL A 1 76 ? -19.239 -4.577 50.178 1.00 96.25 76 VAL A CA 1
ATOM 587 C C . VAL A 1 76 ? -18.456 -5.191 49.016 1.00 96.25 76 VAL A C 1
ATOM 589 O O . VAL A 1 76 ? -18.095 -4.480 48.078 1.00 96.25 76 VAL A O 1
ATOM 592 N N . GLU A 1 77 ? -18.236 -6.504 49.040 1.00 94.56 77 GLU A N 1
ATOM 593 C CA . GLU A 1 77 ? -17.566 -7.226 47.953 1.00 94.56 77 GLU A CA 1
ATOM 594 C C . GLU A 1 77 ? -18.328 -7.115 46.636 1.00 94.56 77 GLU A C 1
ATOM 596 O O . GLU A 1 77 ? -17.734 -6.801 45.610 1.00 94.56 77 GLU A O 1
ATOM 601 N N . MET A 1 78 ? -19.645 -7.318 46.662 1.00 93.19 78 MET A N 1
ATOM 602 C CA . MET A 1 78 ? -20.479 -7.237 45.466 1.00 93.19 78 MET A CA 1
ATOM 603 C C . MET A 1 78 ? -20.498 -5.815 44.894 1.00 93.19 78 MET A C 1
ATOM 605 O O . MET A 1 78 ? -20.412 -5.636 43.683 1.00 93.19 78 MET A O 1
ATOM 609 N N . ALA A 1 79 ? -20.536 -4.788 45.747 1.00 96.56 79 ALA A N 1
ATOM 610 C CA . ALA A 1 79 ? -20.431 -3.400 45.307 1.00 96.56 79 ALA A CA 1
ATOM 611 C C . ALA A 1 79 ? -19.073 -3.103 44.640 1.00 96.56 79 ALA A C 1
ATOM 613 O O . ALA A 1 79 ? -19.019 -2.392 43.633 1.00 96.56 79 ALA A O 1
ATOM 614 N N . ALA A 1 80 ? -17.980 -3.661 45.170 1.00 97.38 80 ALA A N 1
ATOM 615 C CA . ALA A 1 80 ? -16.658 -3.546 44.559 1.00 97.38 80 ALA A CA 1
ATOM 616 C C . ALA A 1 80 ? -16.576 -4.299 43.220 1.00 97.38 80 ALA A C 1
ATOM 618 O O . ALA A 1 80 ? -16.047 -3.76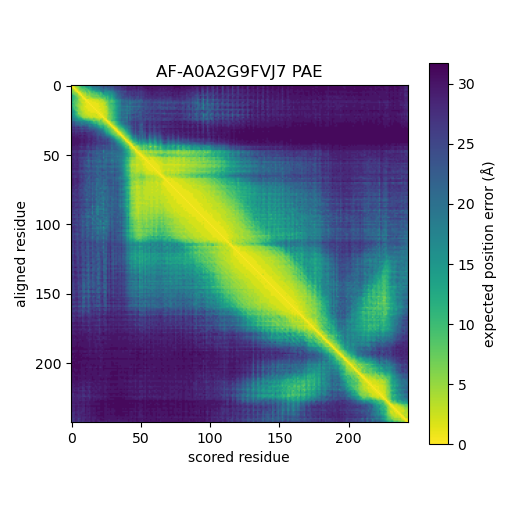0 42.248 1.00 97.38 80 ALA A O 1
ATOM 619 N N . GLU A 1 81 ? -17.145 -5.502 43.151 1.00 96.00 81 GLU A N 1
ATOM 620 C CA . GLU A 1 81 ? -17.201 -6.339 41.950 1.00 96.00 81 GLU A CA 1
ATOM 621 C C . GLU A 1 81 ? -17.990 -5.656 40.824 1.00 96.00 81 GLU A C 1
ATOM 623 O O . GLU A 1 81 ? -17.491 -5.559 39.705 1.00 96.00 81 GLU A O 1
ATOM 628 N N . ILE A 1 82 ? -19.155 -5.070 41.130 1.00 95.94 82 ILE A N 1
ATOM 629 C CA . ILE A 1 82 ? -19.953 -4.281 40.173 1.00 95.94 82 ILE A CA 1
ATOM 630 C C . ILE A 1 82 ? -19.120 -3.139 39.581 1.00 95.94 82 ILE A C 1
ATOM 632 O O . ILE A 1 82 ? -19.109 -2.938 38.367 1.00 95.94 82 ILE A O 1
ATOM 636 N N . LYS A 1 83 ? -18.390 -2.398 40.424 1.00 97.75 83 LYS A N 1
ATOM 637 C CA . LYS A 1 83 ? -17.550 -1.284 39.965 1.00 97.75 83 LYS A CA 1
ATOM 638 C C . LYS A 1 83 ? -16.372 -1.762 39.110 1.00 97.75 83 LYS A C 1
ATOM 640 O O . LYS A 1 83 ? -16.013 -1.098 38.135 1.00 97.75 83 LYS A O 1
ATOM 645 N N . ASN A 1 84 ? -15.758 -2.885 39.476 1.00 97.62 84 ASN A N 1
ATOM 646 C CA . ASN A 1 84 ? -14.663 -3.458 38.701 1.00 97.62 84 ASN A CA 1
ATOM 647 C C . ASN A 1 84 ? -15.152 -3.911 37.320 1.00 97.62 84 ASN A C 1
ATOM 649 O O . ASN A 1 84 ? -14.553 -3.538 36.319 1.00 97.62 84 ASN A O 1
ATOM 653 N N . LEU A 1 85 ? -16.288 -4.611 37.261 1.00 97.12 85 LEU A N 1
ATOM 654 C CA . LEU A 1 85 ? -16.903 -5.045 36.006 1.00 97.12 85 LEU A CA 1
ATOM 655 C C . LEU A 1 85 ? -17.283 -3.869 35.097 1.00 97.12 85 LEU A C 1
ATOM 657 O O . LEU A 1 85 ? -17.083 -3.954 33.888 1.00 97.12 85 LEU A O 1
ATOM 661 N N . ASP A 1 86 ? -17.781 -2.760 35.652 1.00 97.94 86 ASP A N 1
ATOM 662 C CA . ASP A 1 86 ? -18.042 -1.541 34.873 1.00 97.94 86 ASP A CA 1
ATOM 663 C C . ASP A 1 86 ? -16.749 -0.950 34.288 1.00 97.94 86 ASP A C 1
ATOM 665 O O . ASP A 1 86 ? -16.690 -0.583 33.114 1.00 97.94 86 ASP A O 1
ATOM 669 N N . THR A 1 87 ? -15.673 -0.930 35.078 1.00 98.31 87 THR A N 1
ATOM 670 C CA . THR A 1 87 ? -14.358 -0.458 34.620 1.00 98.31 87 THR A CA 1
ATOM 671 C C . THR A 1 87 ? -13.789 -1.366 33.522 1.00 98.31 87 THR A C 1
ATOM 673 O O . THR A 1 87 ? -13.286 -0.874 32.511 1.00 98.31 87 THR A O 1
ATOM 676 N N . ASP A 1 88 ? -13.916 -2.684 33.678 1.00 98.19 88 ASP A N 1
ATOM 677 C CA . ASP A 1 88 ? -13.475 -3.674 32.692 1.00 98.19 88 ASP A CA 1
ATOM 678 C C . ASP A 1 88 ? -14.276 -3.567 31.390 1.00 98.19 88 ASP A C 1
ATOM 680 O O . ASP A 1 88 ? -13.702 -3.608 30.298 1.00 98.19 88 ASP A O 1
ATOM 684 N N . LEU A 1 89 ? -15.594 -3.358 31.486 1.00 97.75 89 LEU A N 1
ATOM 685 C CA . LEU A 1 89 ? -16.453 -3.094 30.335 1.00 97.75 89 LEU A CA 1
ATOM 686 C C . LEU A 1 89 ? -15.988 -1.836 29.590 1.00 97.75 89 LEU A C 1
ATOM 688 O O . LEU A 1 89 ? -15.829 -1.866 28.368 1.00 97.75 89 LEU A O 1
ATOM 692 N N . GLN A 1 90 ? -15.732 -0.741 30.311 1.00 98.19 90 GLN A N 1
ATOM 693 C CA . GLN A 1 90 ? -15.234 0.497 29.712 1.00 98.19 90 GLN A CA 1
ATOM 694 C C . GLN A 1 90 ? -13.878 0.290 29.029 1.00 98.19 90 GLN A C 1
ATOM 696 O O . GLN A 1 90 ? -13.706 0.722 27.887 1.00 98.19 90 GLN A O 1
ATOM 701 N N . MET A 1 91 ? -12.937 -0.411 29.669 1.00 98.12 91 MET A N 1
ATOM 702 C CA . MET A 1 91 ? -11.647 -0.747 29.057 1.00 98.12 91 MET A CA 1
ATOM 703 C C . MET A 1 91 ? -11.817 -1.573 27.783 1.00 98.12 91 MET A C 1
ATOM 705 O O . MET A 1 91 ? -11.188 -1.265 26.771 1.00 98.12 91 MET A O 1
ATOM 709 N N . LEU A 1 92 ? -12.688 -2.584 27.794 1.00 98.19 92 LEU A N 1
ATOM 710 C CA . LEU A 1 92 ? -12.944 -3.420 26.623 1.00 98.19 92 LEU A CA 1
ATOM 711 C C . LEU A 1 92 ? -13.477 -2.589 25.452 1.00 98.19 92 LEU A C 1
ATOM 713 O O . LEU A 1 92 ? -13.018 -2.742 24.318 1.00 98.19 92 LEU A O 1
ATOM 717 N N . VAL A 1 93 ? -14.425 -1.694 25.731 1.00 98.25 93 VAL A N 1
ATOM 718 C CA . VAL A 1 93 ? -14.991 -0.777 24.741 1.00 98.25 93 VAL A CA 1
ATOM 719 C C . VAL A 1 93 ? -13.906 0.142 24.176 1.00 98.25 93 VAL A C 1
ATOM 721 O O . VAL A 1 93 ? -13.797 0.271 22.956 1.00 98.25 93 VAL A O 1
ATOM 724 N N . TYR A 1 94 ? -13.058 0.725 25.027 1.00 98.19 94 TYR A N 1
ATOM 725 C CA . TYR A 1 94 ? -11.939 1.569 24.598 1.00 98.19 94 TYR A CA 1
ATOM 726 C C . TYR A 1 94 ? -10.948 0.821 23.704 1.00 98.19 94 TYR A C 1
ATOM 728 O O . TYR A 1 94 ? -10.626 1.287 22.610 1.00 98.19 94 TYR A O 1
ATOM 736 N N . GLU A 1 95 ? -10.496 -0.356 24.135 1.00 98.25 95 GLU A N 1
ATOM 737 C CA . GLU A 1 95 ? -9.581 -1.209 23.376 1.00 98.25 95 GLU A CA 1
ATOM 738 C C . GLU A 1 95 ? -10.169 -1.594 22.015 1.00 98.25 95 GLU A C 1
ATOM 740 O O . GLU A 1 95 ? -9.483 -1.583 20.989 1.00 98.25 95 GLU A O 1
ATOM 745 N N . ASN A 1 96 ? -11.462 -1.910 21.984 1.00 98.06 96 ASN A N 1
ATOM 746 C CA . ASN A 1 96 ? -12.158 -2.281 20.765 1.00 98.06 96 ASN A CA 1
ATOM 747 C C . ASN A 1 96 ? -12.298 -1.093 19.795 1.00 98.06 96 ASN A C 1
ATOM 749 O O . ASN A 1 96 ? -11.946 -1.222 18.619 1.00 98.06 96 ASN A O 1
ATOM 753 N N . TYR A 1 97 ? -12.700 0.086 20.280 1.00 98.19 97 TYR A N 1
ATOM 754 C CA . TYR A 1 97 ? -12.746 1.298 19.457 1.00 98.19 97 TYR A CA 1
ATOM 755 C C . TYR A 1 97 ? -11.363 1.711 18.955 1.00 98.19 97 TYR A C 1
ATOM 757 O O . TYR A 1 97 ? -11.223 2.067 17.786 1.00 98.19 97 TYR A O 1
ATOM 765 N N . ASN A 1 98 ? -10.325 1.609 19.785 1.00 97.94 98 ASN A N 1
ATOM 766 C CA . ASN A 1 98 ? -8.962 1.931 19.375 1.00 97.94 98 ASN A CA 1
ATOM 767 C C . ASN A 1 98 ? -8.478 1.009 18.238 1.00 97.94 98 ASN A C 1
ATOM 769 O O . ASN A 1 98 ? -7.864 1.467 17.268 1.00 97.94 98 ASN A O 1
ATOM 773 N N . LYS A 1 99 ? -8.826 -0.285 18.297 1.00 98.25 99 LYS A N 1
ATOM 774 C CA . LYS A 1 99 ? -8.570 -1.243 17.207 1.00 98.25 99 LYS A CA 1
ATOM 775 C C . LYS A 1 99 ? -9.326 -0.872 15.932 1.00 98.25 99 LYS A C 1
ATOM 777 O O . LYS A 1 99 ? -8.731 -0.909 14.856 1.00 98.25 99 LYS A O 1
ATOM 782 N N . PHE A 1 100 ? -10.591 -0.459 16.028 1.00 98.38 100 PHE A N 1
ATOM 783 C CA . PHE A 1 100 ? -11.364 -0.002 14.868 1.00 98.38 100 PHE A CA 1
ATOM 784 C C . PHE A 1 100 ? -10.798 1.270 14.234 1.00 98.38 100 PHE A C 1
ATOM 786 O O . PHE A 1 100 ? -10.697 1.353 13.006 1.00 98.38 100 PHE A O 1
ATOM 793 N N . ILE A 1 101 ? -10.386 2.239 15.049 1.00 97.50 101 ILE A N 1
ATOM 794 C CA . ILE A 1 101 ? -9.740 3.470 14.581 1.00 97.50 101 ILE A CA 1
ATOM 795 C C . ILE A 1 101 ? -8.434 3.120 13.858 1.00 97.50 101 ILE A C 1
ATOM 797 O O . ILE A 1 101 ? -8.244 3.502 12.704 1.00 97.50 101 ILE A O 1
ATOM 801 N N . SER A 1 102 ? -7.589 2.293 14.477 1.00 98.38 102 SER A N 1
ATOM 802 C CA . SER A 1 102 ? -6.315 1.844 13.902 1.00 98.38 102 SER A CA 1
ATOM 803 C C . SER A 1 102 ? -6.490 1.069 12.590 1.00 98.38 102 SER A C 1
ATOM 805 O O . SER A 1 102 ? -5.731 1.266 11.632 1.00 98.38 102 SER A O 1
ATOM 807 N N . ALA A 1 103 ? -7.501 0.199 12.515 1.00 98.31 103 ALA A N 1
ATOM 808 C CA . ALA A 1 103 ? -7.855 -0.519 11.294 1.00 98.31 103 ALA A CA 1
ATOM 809 C C . ALA A 1 103 ? -8.310 0.454 10.198 1.00 98.31 103 ALA A C 1
ATOM 811 O O . ALA A 1 103 ? -7.821 0.392 9.069 1.00 98.31 103 ALA A O 1
ATOM 812 N N . THR A 1 104 ? -9.173 1.411 10.545 1.00 98.06 104 THR A N 1
ATOM 813 C CA . THR A 1 104 ? -9.665 2.438 9.618 1.00 98.06 104 THR A CA 1
ATOM 814 C C . THR A 1 104 ? -8.525 3.303 9.079 1.00 98.06 104 THR A C 1
ATOM 816 O O . THR A 1 104 ? -8.455 3.563 7.878 1.00 98.06 104 THR A O 1
ATOM 819 N N . ASP A 1 105 ? -7.583 3.710 9.927 1.00 97.81 105 ASP A N 1
ATOM 820 C CA . ASP A 1 105 ? -6.423 4.493 9.498 1.00 97.81 105 ASP A CA 1
ATOM 821 C C . ASP A 1 105 ? -5.460 3.678 8.635 1.00 97.81 105 ASP A C 1
ATOM 823 O O . ASP A 1 105 ? -4.881 4.202 7.681 1.00 97.81 105 ASP A O 1
ATOM 827 N N . THR A 1 106 ? -5.332 2.378 8.900 1.00 97.38 106 THR A N 1
ATOM 828 C CA . THR A 1 106 ? -4.574 1.468 8.035 1.00 97.38 106 THR A CA 1
ATOM 829 C C . THR A 1 106 ? -5.203 1.376 6.647 1.00 97.38 106 THR A C 1
ATOM 831 O O . THR A 1 106 ? -4.490 1.521 5.654 1.00 97.38 106 THR A O 1
ATOM 834 N N . ILE A 1 107 ? -6.530 1.256 6.556 1.00 96.25 107 ILE A N 1
ATOM 835 C CA . ILE A 1 107 ? -7.257 1.265 5.278 1.00 96.25 107 ILE A CA 1
ATOM 836 C C . ILE A 1 107 ? -7.042 2.593 4.533 1.00 96.25 107 ILE A C 1
ATOM 838 O O . ILE A 1 107 ? -6.764 2.586 3.333 1.00 96.25 107 ILE A O 1
ATOM 842 N N . LYS A 1 108 ? -7.095 3.740 5.226 1.00 96.38 108 LYS A N 1
ATOM 843 C CA . LYS A 1 108 ? -6.805 5.051 4.613 1.00 96.38 108 LYS A CA 1
ATOM 844 C C . LYS A 1 108 ? -5.382 5.121 4.054 1.00 96.38 108 LYS A C 1
ATOM 846 O O . LYS A 1 108 ? -5.199 5.572 2.925 1.00 96.38 108 LYS A O 1
ATOM 851 N N . ARG A 1 109 ? -4.377 4.655 4.808 1.00 95.19 109 ARG A N 1
ATOM 852 C CA . ARG A 1 109 ? -2.985 4.603 4.325 1.00 95.19 109 ARG A CA 1
ATOM 853 C C . ARG A 1 109 ? -2.845 3.692 3.109 1.00 95.19 109 ARG A C 1
ATOM 855 O O . ARG A 1 109 ? -2.202 4.087 2.142 1.00 95.19 109 ARG A O 1
ATOM 862 N N . MET A 1 110 ? -3.476 2.515 3.126 1.00 94.19 110 MET A N 1
ATOM 863 C CA . MET A 1 110 ? -3.482 1.602 1.978 1.00 94.19 110 MET A CA 1
ATOM 864 C C . MET A 1 110 ? -4.083 2.270 0.739 1.00 94.19 110 MET A C 1
ATOM 866 O O . MET A 1 110 ? -3.465 2.237 -0.320 1.00 94.19 110 MET A O 1
ATOM 870 N N . LYS A 1 111 ? -5.229 2.946 0.877 1.00 93.56 111 LYS A N 1
ATOM 871 C CA . LYS A 1 111 ? -5.864 3.687 -0.221 1.00 93.56 111 LYS A CA 1
ATOM 872 C C . LYS A 1 111 ? -4.936 4.755 -0.809 1.00 93.56 111 LYS A C 1
ATOM 874 O O . LYS A 1 111 ? -4.795 4.828 -2.025 1.00 93.56 111 LYS A O 1
ATOM 879 N N . ASN A 1 112 ? -4.299 5.562 0.039 1.00 90.88 112 ASN A N 1
ATOM 880 C CA . ASN A 1 112 ? -3.404 6.628 -0.417 1.00 90.88 112 ASN A CA 1
ATOM 881 C C . ASN A 1 112 ? -2.159 6.069 -1.122 1.00 90.88 112 ASN A C 1
ATOM 883 O O . ASN A 1 112 ? -1.771 6.584 -2.166 1.00 90.88 112 ASN A O 1
ATOM 887 N N . ASN A 1 113 ? -1.568 4.994 -0.591 1.00 91.00 113 ASN A N 1
ATOM 888 C CA . ASN A 1 113 ? -0.419 4.338 -1.218 1.00 91.00 113 ASN A CA 1
ATOM 889 C C . ASN A 1 113 ? -0.778 3.726 -2.577 1.00 91.00 113 ASN A C 1
ATOM 891 O O . ASN A 1 113 ? -0.018 3.885 -3.526 1.00 91.00 113 ASN A O 1
ATOM 895 N N . ILE A 1 114 ? -1.937 3.067 -2.693 1.00 89.00 114 ILE A N 1
ATOM 896 C CA . ILE A 1 114 ? -2.408 2.495 -3.964 1.00 89.00 114 ILE A CA 1
ATOM 897 C C . ILE A 1 114 ? -2.671 3.604 -4.990 1.00 89.00 114 ILE A C 1
ATOM 899 O O . ILE A 1 114 ? -2.208 3.495 -6.121 1.00 89.00 114 ILE A O 1
ATOM 903 N N . GLY A 1 115 ? -3.326 4.699 -4.588 1.00 86.12 115 GLY A N 1
ATOM 904 C CA . GLY A 1 115 ? -3.543 5.849 -5.474 1.00 86.12 115 GLY A CA 1
ATOM 905 C C . GLY A 1 115 ? -2.237 6.510 -5.935 1.00 86.12 115 GLY A C 1
ATOM 906 O O . GLY A 1 115 ? -2.117 6.919 -7.084 1.00 86.12 115 GLY A O 1
ATOM 907 N N . GLY A 1 116 ? -1.219 6.571 -5.070 1.00 87.00 116 GLY A N 1
ATOM 908 C CA . GLY A 1 116 ? 0.121 7.024 -5.459 1.00 87.00 116 GLY A CA 1
ATOM 909 C C . GLY A 1 116 ? 0.880 6.031 -6.349 1.00 87.00 116 GLY A C 1
ATOM 910 O O . GLY A 1 116 ? 1.770 6.428 -7.093 1.00 87.00 116 GLY A O 1
ATOM 911 N N . MET A 1 117 ? 0.555 4.739 -6.295 1.00 90.00 117 MET A N 1
ATOM 912 C CA . MET A 1 117 ? 1.213 3.714 -7.108 1.00 90.00 117 MET A CA 1
ATOM 913 C C . MET A 1 117 ? 0.746 3.740 -8.566 1.00 90.00 117 MET A C 1
ATOM 915 O O . MET A 1 117 ? 1.571 3.557 -9.455 1.00 90.00 117 MET A O 1
ATOM 919 N N . GLU A 1 118 ? -0.538 4.007 -8.813 1.00 88.69 118 GLU A N 1
ATOM 920 C CA . GLU A 1 118 ? -1.096 4.159 -10.166 1.00 88.69 118 GLU A CA 1
ATOM 921 C C . GLU A 1 118 ? -0.378 5.275 -10.936 1.00 88.69 118 GLU A C 1
ATOM 923 O O . GLU A 1 118 ? 0.178 5.038 -12.006 1.00 88.69 118 GLU A O 1
ATOM 928 N N . THR A 1 119 ? -0.236 6.451 -10.322 1.00 89.50 119 THR A N 1
ATOM 929 C CA . THR A 1 119 ? 0.457 7.585 -10.951 1.00 89.50 119 THR A CA 1
ATOM 930 C C . THR A 1 119 ? 1.941 7.307 -11.208 1.00 89.50 119 THR A C 1
ATOM 932 O O . THR A 1 119 ? 2.479 7.707 -12.241 1.00 89.50 119 THR A O 1
ATOM 935 N N . ASN A 1 120 ? 2.618 6.590 -10.306 1.00 91.50 120 ASN A N 1
ATOM 936 C CA . ASN A 1 120 ? 4.005 6.168 -10.514 1.00 91.50 120 ASN A CA 1
ATOM 937 C C . ASN A 1 120 ? 4.138 5.153 -11.663 1.00 91.50 120 ASN A C 1
ATOM 939 O O . ASN A 1 120 ? 5.118 5.209 -12.408 1.00 91.50 120 ASN A O 1
ATOM 943 N N . MET A 1 121 ? 3.175 4.238 -11.818 1.00 93.75 121 MET A N 1
ATOM 944 C CA . MET A 1 121 ? 3.144 3.279 -12.928 1.00 93.75 121 MET A CA 1
ATOM 945 C C . MET A 1 121 ? 2.913 3.982 -14.267 1.00 93.75 121 MET A C 1
ATOM 947 O O . MET A 1 121 ? 3.617 3.676 -15.229 1.00 93.75 121 MET A O 1
ATOM 951 N N . ASP A 1 122 ? 2.024 4.976 -14.314 1.00 92.69 122 ASP A N 1
ATOM 952 C CA . ASP A 1 122 ? 1.801 5.789 -15.515 1.00 92.69 122 ASP A CA 1
ATOM 953 C C . ASP A 1 122 ? 3.068 6.556 -15.922 1.00 92.69 122 ASP A C 1
ATOM 955 O O . ASP A 1 122 ? 3.490 6.511 -17.079 1.00 92.69 122 ASP A O 1
ATOM 959 N N . GLN A 1 123 ? 3.750 7.188 -14.959 1.00 94.94 123 GLN A N 1
ATOM 960 C CA . GLN A 1 123 ? 5.030 7.864 -15.209 1.00 94.94 123 GLN A CA 1
ATOM 961 C C . GLN A 1 123 ? 6.127 6.897 -15.672 1.00 94.94 123 GLN A C 1
ATOM 963 O O . GLN A 1 123 ? 6.984 7.257 -16.484 1.00 94.94 123 GLN A O 1
ATOM 968 N N . LEU A 1 124 ? 6.151 5.672 -15.140 1.00 96.31 124 LEU A N 1
ATOM 969 C CA . LEU A 1 124 ? 7.099 4.649 -15.570 1.00 96.31 124 LEU A CA 1
ATOM 970 C C . LEU A 1 124 ? 6.823 4.220 -17.014 1.00 96.31 124 LEU A C 1
ATOM 972 O O . LEU A 1 124 ? 7.764 4.131 -17.803 1.00 96.31 124 LEU A O 1
ATOM 976 N N . LEU A 1 125 ? 5.555 3.997 -17.368 1.00 96.50 125 LEU A N 1
ATOM 977 C CA . LEU A 1 125 ? 5.151 3.655 -18.728 1.00 96.50 125 LEU A CA 1
ATOM 978 C C . LEU A 1 125 ? 5.556 4.758 -19.711 1.00 96.50 125 LEU A C 1
ATOM 980 O O . LEU A 1 125 ? 6.175 4.467 -20.734 1.00 96.50 125 LEU A O 1
ATOM 984 N N . GLU A 1 126 ? 5.300 6.022 -19.368 1.00 97.31 126 GLU A N 1
ATOM 985 C CA . GLU A 1 126 ? 5.713 7.174 -20.174 1.00 97.31 126 GLU A CA 1
ATOM 986 C C . GLU A 1 126 ? 7.236 7.200 -20.386 1.00 97.31 126 GLU A C 1
ATOM 988 O O . GLU A 1 126 ? 7.718 7.363 -21.512 1.00 97.31 126 GLU A O 1
ATOM 993 N N . LYS A 1 127 ? 8.022 6.971 -19.326 1.00 97.44 127 LYS A N 1
ATOM 994 C CA . LYS A 1 127 ? 9.488 6.893 -19.424 1.00 97.44 127 LYS A CA 1
ATOM 995 C C . LYS A 1 127 ? 9.946 5.739 -20.311 1.00 97.44 127 LYS A C 1
ATOM 997 O O . LYS A 1 127 ? 10.858 5.939 -21.111 1.00 97.44 127 LYS A O 1
ATOM 1002 N N . ILE A 1 128 ? 9.329 4.563 -20.203 1.00 97.19 128 ILE A N 1
ATOM 1003 C CA . ILE A 1 128 ? 9.644 3.406 -21.055 1.00 97.19 128 ILE A CA 1
ATOM 1004 C C . ILE A 1 128 ? 9.341 3.733 -22.518 1.00 97.19 128 ILE A C 1
ATOM 1006 O O . ILE A 1 128 ? 10.193 3.511 -23.375 1.00 97.19 128 ILE A O 1
ATOM 1010 N N . MET A 1 129 ? 8.182 4.325 -22.809 1.00 97.50 129 MET A N 1
ATOM 1011 C CA . MET A 1 129 ? 7.825 4.745 -24.167 1.00 97.50 129 MET A CA 1
ATOM 1012 C C . MET A 1 129 ? 8.795 5.798 -24.718 1.00 97.50 129 MET A C 1
ATOM 1014 O O . MET A 1 129 ? 9.205 5.719 -25.876 1.00 97.50 129 MET A O 1
ATOM 1018 N N . SER A 1 130 ? 9.216 6.753 -23.885 1.00 98.00 130 SER A N 1
ATOM 1019 C CA . SER A 1 130 ? 10.218 7.760 -24.246 1.00 98.00 130 SER A CA 1
ATOM 1020 C C . SER A 1 130 ? 11.577 7.127 -24.564 1.00 98.00 130 SER A C 1
ATOM 1022 O O . SER A 1 130 ? 12.191 7.442 -25.586 1.00 98.00 130 SER A O 1
ATOM 1024 N N . VAL A 1 131 ? 12.042 6.191 -23.729 1.00 97.50 131 VAL A N 1
ATOM 1025 C CA . VAL A 1 131 ? 13.284 5.441 -23.966 1.00 97.50 131 VAL A CA 1
ATOM 1026 C C . VAL A 1 131 ? 13.184 4.617 -25.247 1.00 97.50 131 VAL A C 1
ATOM 1028 O O . VAL A 1 131 ? 14.106 4.669 -26.059 1.00 97.50 131 VAL A O 1
ATOM 1031 N N . GLN A 1 132 ? 12.066 3.921 -25.466 1.00 97.44 132 GLN A N 1
ATOM 1032 C CA . GLN A 1 132 ? 11.824 3.127 -26.669 1.00 97.44 132 GLN A CA 1
ATOM 1033 C C . GLN A 1 132 ? 11.877 4.003 -27.926 1.00 97.44 132 GLN A C 1
ATOM 1035 O O . GLN A 1 132 ? 12.659 3.727 -28.830 1.00 97.44 132 GLN A O 1
ATOM 1040 N N . SER A 1 133 ? 11.145 5.121 -27.945 1.00 97.44 133 SER A N 1
ATOM 1041 C CA . SER A 1 133 ? 11.145 6.061 -29.073 1.00 97.44 133 SER A CA 1
ATOM 1042 C C . SER A 1 133 ? 12.541 6.624 -29.361 1.00 97.44 133 SER A C 1
ATOM 1044 O O . SER A 1 133 ? 12.967 6.686 -30.517 1.00 97.44 133 SER A O 1
ATOM 1046 N N . ARG A 1 134 ? 13.302 6.987 -28.320 1.00 96.81 134 ARG A N 1
ATOM 1047 C CA . ARG A 1 134 ? 14.692 7.438 -28.480 1.00 96.81 134 ARG A CA 1
ATOM 1048 C C . ARG A 1 134 ? 15.598 6.327 -29.010 1.00 96.81 134 ARG A C 1
ATOM 1050 O O . ARG A 1 134 ? 16.444 6.610 -29.855 1.00 96.81 134 ARG A O 1
ATOM 1057 N N . SER A 1 135 ? 15.424 5.093 -28.538 1.00 97.44 135 SER A N 1
ATOM 1058 C CA . SER A 1 135 ? 16.157 3.914 -29.014 1.00 97.44 135 SER A CA 1
ATOM 1059 C C . SER A 1 135 ? 15.890 3.664 -30.497 1.00 97.44 135 SER A C 1
ATOM 1061 O O . SER A 1 135 ? 16.832 3.551 -31.279 1.00 97.44 135 SER A O 1
ATOM 1063 N N . ASP A 1 136 ? 14.624 3.700 -30.913 1.00 97.38 136 ASP A N 1
ATOM 1064 C CA . ASP A 1 136 ? 14.225 3.536 -32.311 1.00 97.38 136 ASP A CA 1
ATOM 1065 C C . ASP A 1 136 ? 14.798 4.660 -33.192 1.00 97.38 136 ASP A C 1
ATOM 1067 O O . ASP A 1 136 ? 15.307 4.412 -34.290 1.00 97.38 136 ASP A O 1
ATOM 1071 N N . GLY A 1 137 ? 14.820 5.899 -32.689 1.00 96.88 137 GLY A N 1
ATOM 1072 C CA . GLY A 1 137 ? 15.480 7.029 -33.349 1.00 96.88 137 GLY A CA 1
ATOM 1073 C C . GLY A 1 137 ? 16.993 6.834 -33.530 1.00 96.88 137 GLY A C 1
ATOM 1074 O O . GLY A 1 137 ? 17.544 7.113 -34.596 1.00 96.88 137 GLY A O 1
ATOM 1075 N N . VAL A 1 138 ? 17.686 6.310 -32.516 1.00 97.06 138 VAL A N 1
ATOM 1076 C CA . VAL A 1 138 ? 19.115 5.971 -32.626 1.00 97.06 138 VAL A CA 1
ATOM 1077 C C . VAL A 1 138 ? 19.322 4.816 -33.603 1.00 97.06 138 VAL A C 1
ATOM 1079 O O . VAL A 1 138 ? 20.197 4.899 -34.464 1.00 97.06 138 VAL A O 1
ATOM 1082 N N . ASN A 1 139 ? 18.507 3.766 -33.520 1.00 97.25 139 ASN A N 1
ATOM 1083 C CA . ASN A 1 139 ? 18.618 2.588 -34.372 1.00 97.25 139 ASN A CA 1
ATOM 1084 C C . ASN A 1 139 ? 18.420 2.941 -35.853 1.00 97.25 139 ASN A C 1
ATOM 1086 O O . ASN A 1 139 ? 19.245 2.589 -36.694 1.00 97.25 139 ASN A O 1
ATOM 1090 N N . THR A 1 140 ? 17.384 3.718 -36.176 1.00 96.62 140 THR A N 1
ATOM 1091 C CA . THR A 1 140 ? 17.140 4.203 -37.546 1.00 96.62 140 THR A CA 1
ATOM 1092 C C . THR A 1 140 ? 18.302 5.050 -38.073 1.00 96.62 140 THR A C 1
ATOM 1094 O O . THR A 1 140 ? 18.742 4.845 -39.206 1.00 96.62 140 THR A O 1
ATOM 1097 N N . SER A 1 141 ? 18.869 5.938 -37.249 1.00 97.31 141 SER A N 1
ATOM 1098 C CA . SER A 1 141 ? 20.066 6.713 -37.606 1.00 97.31 141 SER A CA 1
ATOM 1099 C C . SER A 1 141 ? 21.277 5.812 -37.883 1.00 97.31 141 SER A C 1
ATOM 1101 O O . SER A 1 141 ? 21.958 5.974 -38.899 1.00 97.31 141 SER A O 1
ATOM 1103 N N . LEU A 1 142 ? 21.530 4.809 -37.035 1.00 96.56 142 LEU A N 1
ATOM 1104 C CA . LEU A 1 142 ? 22.623 3.856 -37.242 1.00 96.56 142 LEU A CA 1
ATOM 1105 C C . LEU A 1 142 ? 22.431 3.018 -38.512 1.00 96.56 142 LEU A C 1
ATOM 1107 O O . LEU A 1 142 ? 23.400 2.823 -39.246 1.00 96.56 142 LEU A O 1
ATOM 1111 N N . LEU A 1 143 ? 21.206 2.577 -38.814 1.00 95.19 143 LEU A N 1
ATOM 1112 C CA . LEU A 1 143 ? 20.889 1.867 -40.057 1.00 95.19 143 LEU A CA 1
ATOM 1113 C C . LEU A 1 143 ? 21.209 2.721 -41.290 1.00 95.19 143 LEU A C 1
ATOM 1115 O O . LEU A 1 143 ? 21.900 2.253 -42.196 1.00 95.19 143 LEU A O 1
ATOM 1119 N N . GLN A 1 144 ? 20.811 3.996 -41.294 1.00 96.44 144 GLN A N 1
ATOM 1120 C CA . GLN A 1 144 ? 21.144 4.927 -42.379 1.00 96.44 144 GLN A CA 1
ATOM 1121 C C . GLN A 1 144 ? 22.661 5.112 -42.537 1.00 96.44 144 GLN A C 1
ATOM 1123 O O . GLN A 1 144 ? 23.183 5.134 -43.655 1.00 96.44 144 GLN A O 1
ATOM 1128 N N . LYS A 1 145 ? 23.399 5.228 -41.422 1.00 95.19 145 LYS A N 1
ATOM 1129 C CA . LYS A 1 145 ? 24.866 5.334 -41.458 1.00 95.19 145 LYS A CA 1
ATOM 1130 C C . LYS A 1 145 ? 25.512 4.058 -42.002 1.00 95.19 145 LYS A C 1
ATOM 1132 O O . LYS A 1 145 ? 26.412 4.174 -42.830 1.00 95.19 145 LYS A O 1
ATOM 1137 N N . ARG A 1 146 ? 25.047 2.869 -41.600 1.00 95.75 146 ARG A N 1
ATOM 1138 C CA . ARG A 1 146 ? 25.518 1.577 -42.137 1.00 95.75 146 ARG A CA 1
ATOM 1139 C C . ARG A 1 146 ? 25.291 1.486 -43.644 1.00 95.75 146 ARG A C 1
ATOM 1141 O O . ARG A 1 146 ? 26.222 1.163 -44.371 1.00 95.75 146 ARG A O 1
ATOM 1148 N N . GLU A 1 147 ? 24.113 1.873 -44.130 1.00 95.00 147 GLU A N 1
ATOM 1149 C CA . GLU A 1 147 ? 23.815 1.880 -45.568 1.00 95.00 147 GLU A CA 1
ATOM 1150 C C . GLU A 1 147 ? 24.740 2.835 -46.346 1.00 95.00 147 GLU A C 1
ATOM 1152 O O . GLU A 1 147 ? 25.220 2.518 -47.437 1.00 95.00 147 GLU A O 1
ATOM 1157 N N . HIS A 1 148 ? 25.037 4.008 -45.782 1.00 95.69 148 HIS A N 1
ATOM 1158 C CA . HIS A 1 148 ? 25.975 4.950 -46.389 1.00 95.69 148 HIS A CA 1
ATOM 1159 C C . HIS A 1 148 ? 27.414 4.409 -46.415 1.00 95.69 148 HIS A C 1
ATOM 1161 O O . HIS A 1 148 ? 28.120 4.570 -47.414 1.00 95.69 148 HIS A O 1
ATOM 1167 N N . ILE A 1 149 ? 27.852 3.750 -45.338 1.00 95.31 149 ILE A N 1
ATOM 1168 C CA . ILE A 1 149 ? 29.160 3.081 -45.268 1.00 95.31 149 ILE A CA 1
ATOM 1169 C C . ILE A 1 149 ? 29.239 1.970 -46.321 1.00 95.31 149 ILE A C 1
ATOM 1171 O O . ILE A 1 149 ? 30.218 1.917 -47.064 1.00 95.31 149 ILE A O 1
ATOM 1175 N N . GLU A 1 150 ? 28.192 1.160 -46.468 1.00 94.62 150 GLU A N 1
ATOM 1176 C CA . GLU A 1 150 ? 28.090 0.130 -47.507 1.00 94.62 150 GLU A CA 1
ATOM 1177 C C . GLU A 1 150 ? 28.213 0.718 -48.920 1.00 94.62 150 GLU A C 1
ATOM 1179 O O . GLU A 1 150 ? 28.988 0.229 -49.746 1.00 94.62 150 GLU A O 1
ATOM 1184 N N . LYS A 1 151 ? 27.525 1.832 -49.207 1.00 94.94 151 LYS A N 1
ATOM 1185 C CA . LYS A 1 151 ? 27.659 2.547 -50.491 1.00 94.94 151 LYS A CA 1
ATOM 1186 C C . LYS A 1 151 ? 29.099 3.004 -50.743 1.00 94.94 151 LYS A C 1
ATOM 1188 O O . LYS A 1 151 ? 29.617 2.813 -51.844 1.00 94.94 151 LYS A O 1
ATOM 1193 N N . LEU A 1 152 ? 29.769 3.568 -49.738 1.00 94.12 152 LEU A N 1
ATOM 1194 C CA . LEU A 1 152 ? 31.176 3.969 -49.843 1.00 94.12 152 LEU A CA 1
ATOM 1195 C C . LEU A 1 152 ? 32.106 2.769 -50.052 1.00 94.12 152 LEU A C 1
ATOM 1197 O O . LEU A 1 152 ? 33.015 2.846 -50.880 1.00 94.12 152 LEU A O 1
ATOM 1201 N N . HIS A 1 153 ? 31.870 1.656 -49.355 1.00 92.88 153 HIS A N 1
ATOM 1202 C CA . HIS A 1 153 ? 32.622 0.417 -49.539 1.00 92.88 153 HIS A CA 1
ATOM 1203 C C . HIS A 1 153 ? 32.476 -0.125 -50.962 1.00 92.88 153 HIS A C 1
ATOM 1205 O O . HIS A 1 153 ? 33.488 -0.450 -51.588 1.00 92.88 153 HIS A O 1
ATOM 1211 N N . ARG A 1 154 ? 31.257 -0.140 -51.521 1.00 89.81 154 ARG A N 1
ATOM 1212 C CA . ARG A 1 154 ? 31.011 -0.517 -52.925 1.00 89.81 154 ARG A CA 1
ATOM 1213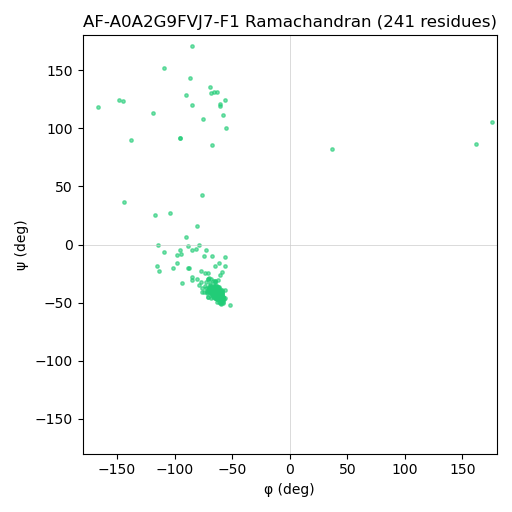 C C . ARG A 1 154 ? 31.801 0.368 -53.885 1.00 89.81 154 ARG A C 1
ATOM 1215 O O . ARG A 1 154 ? 32.542 -0.152 -54.717 1.00 89.81 154 ARG A O 1
ATOM 1222 N N . THR A 1 155 ? 31.721 1.690 -53.729 1.00 93.81 155 THR A N 1
ATOM 1223 C CA . THR A 1 155 ? 32.458 2.643 -54.575 1.00 93.81 155 THR A CA 1
ATOM 1224 C C . THR A 1 155 ? 33.970 2.459 -54.458 1.00 93.81 155 THR A C 1
ATOM 1226 O O . THR A 1 155 ? 34.668 2.398 -55.470 1.00 93.81 155 THR A O 1
ATOM 1229 N N . ARG A 1 156 ? 34.497 2.300 -53.239 1.00 90.62 156 ARG A N 1
ATOM 1230 C CA . ARG A 1 156 ? 35.922 2.037 -53.005 1.00 90.62 156 ARG A CA 1
ATOM 1231 C C . ARG A 1 156 ? 36.367 0.728 -53.654 1.00 90.62 156 ARG A C 1
ATOM 1233 O O . ARG A 1 156 ? 37.457 0.677 -54.220 1.00 90.62 156 ARG A O 1
ATOM 1240 N N . ASN A 1 157 ? 35.546 -0.316 -53.583 1.00 85.56 157 ASN A N 1
ATOM 1241 C CA . ASN A 1 157 ? 35.848 -1.598 -54.207 1.00 85.56 157 ASN A CA 1
ATOM 1242 C C . ASN A 1 157 ? 35.915 -1.467 -55.736 1.00 85.56 157 ASN A C 1
ATOM 1244 O O . ASN A 1 157 ? 36.862 -1.942 -56.357 1.00 85.56 157 ASN A O 1
ATOM 1248 N N . LEU A 1 158 ? 34.966 -0.745 -56.342 1.00 88.44 158 LEU A N 1
ATOM 1249 C CA . LEU A 1 158 ? 34.990 -0.444 -57.776 1.00 88.44 158 LEU A CA 1
ATOM 1250 C C . LEU A 1 158 ? 36.240 0.353 -58.170 1.00 88.44 158 LEU A C 1
ATOM 1252 O O . LEU A 1 158 ? 36.935 -0.033 -59.108 1.00 88.44 158 LEU A O 1
ATOM 1256 N N . LEU A 1 159 ? 36.583 1.408 -57.423 1.00 88.44 159 LEU A N 1
ATOM 1257 C CA . LEU A 1 159 ? 37.805 2.185 -57.657 1.00 88.44 159 LEU A CA 1
ATOM 1258 C C . LEU A 1 159 ? 39.060 1.314 -57.561 1.00 88.44 159 LEU A C 1
ATOM 1260 O O . LEU A 1 159 ? 39.947 1.428 -58.403 1.00 88.44 159 LEU A O 1
ATOM 1264 N N . ARG A 1 160 ? 39.125 0.400 -56.586 1.00 85.62 160 ARG A N 1
ATOM 1265 C CA . ARG A 1 160 ? 40.240 -0.544 -56.453 1.00 85.62 160 ARG A CA 1
ATOM 1266 C C . ARG A 1 160 ? 40.333 -1.475 -57.662 1.00 85.62 160 ARG A C 1
ATOM 1268 O O . ARG A 1 160 ? 41.432 -1.683 -58.167 1.00 85.62 160 ARG A O 1
ATOM 1275 N N . LYS A 1 161 ? 39.203 -1.996 -58.158 1.00 80.75 161 LYS A N 1
ATOM 1276 C CA . LYS A 1 161 ? 39.167 -2.810 -59.387 1.00 80.75 161 LYS A CA 1
ATOM 1277 C C . LYS A 1 161 ? 39.700 -2.021 -60.585 1.00 80.75 161 LYS A C 1
ATOM 1279 O O . LYS A 1 161 ? 40.545 -2.533 -61.310 1.00 80.75 161 LYS A O 1
ATOM 1284 N N . VAL A 1 162 ? 39.286 -0.764 -60.750 1.00 84.81 162 VAL A N 1
ATOM 1285 C CA . VAL A 1 162 ? 39.772 0.110 -61.836 1.00 84.81 162 VAL A CA 1
ATOM 1286 C C . VAL A 1 162 ? 41.266 0.413 -61.702 1.00 84.81 162 VAL A C 1
ATOM 1288 O O . VAL A 1 162 ? 41.991 0.317 -62.684 1.00 84.81 162 VAL A O 1
ATOM 1291 N N . GLN A 1 163 ? 41.754 0.724 -60.499 1.00 80.25 163 GLN A N 1
ATOM 1292 C CA . GLN A 1 163 ? 43.181 0.968 -60.253 1.00 80.25 163 GLN A CA 1
ATOM 1293 C C . GLN A 1 163 ? 44.040 -0.260 -60.565 1.00 80.25 163 GLN A C 1
ATOM 1295 O O . GLN A 1 163 ? 45.122 -0.129 -61.133 1.00 80.25 163 GLN A O 1
ATOM 1300 N N . VAL A 1 164 ? 43.558 -1.456 -60.214 1.00 78.44 164 VAL A N 1
ATOM 1301 C CA . VAL A 1 164 ? 44.220 -2.710 -60.586 1.00 78.44 164 VAL A CA 1
ATOM 1302 C C . VAL A 1 164 ? 44.223 -2.861 -62.105 1.00 78.44 164 VAL A C 1
ATOM 1304 O O . VAL A 1 164 ? 45.275 -3.118 -62.670 1.00 78.44 164 VAL A O 1
ATOM 1307 N N . LEU A 1 165 ? 43.105 -2.632 -62.794 1.00 77.69 165 LEU A N 1
ATOM 1308 C CA . LEU A 1 165 ? 43.089 -2.699 -64.258 1.00 77.69 165 LEU A CA 1
ATOM 1309 C C . LEU A 1 165 ? 44.082 -1.711 -64.892 1.00 77.69 165 LEU A C 1
ATOM 1311 O O . LEU A 1 165 ? 44.862 -2.115 -65.747 1.00 77.69 165 LEU A O 1
ATOM 1315 N N . ASP A 1 166 ? 44.139 -0.460 -64.432 1.00 74.12 166 ASP A N 1
ATOM 1316 C CA . ASP A 1 166 ? 45.087 0.547 -64.933 1.00 74.12 166 ASP A CA 1
ATOM 1317 C C . ASP A 1 166 ? 46.558 0.147 -64.702 1.00 74.12 166 ASP A C 1
ATOM 1319 O O . ASP A 1 166 ? 47.393 0.265 -65.604 1.00 74.12 166 ASP A O 1
ATOM 1323 N N . LEU A 1 167 ? 46.877 -0.404 -63.523 1.00 77.19 167 LEU A N 1
ATOM 1324 C CA . LEU A 1 167 ? 48.226 -0.879 -63.196 1.00 77.19 167 LEU A CA 1
ATOM 1325 C C . LEU A 1 167 ? 48.684 -2.024 -64.110 1.00 77.19 167 LEU A C 1
ATOM 1327 O O . LEU A 1 167 ? 49.879 -2.148 -64.363 1.00 77.19 167 LEU A O 1
ATOM 1331 N N . TYR A 1 168 ? 47.759 -2.851 -64.599 1.00 68.44 168 TYR A N 1
ATOM 1332 C CA . TYR A 1 168 ? 48.056 -4.016 -65.436 1.00 68.44 168 TYR A CA 1
ATOM 1333 C C . TYR A 1 168 ? 47.969 -3.690 -66.940 1.00 68.44 168 TYR A C 1
ATOM 1335 O O . TYR A 1 168 ? 48.769 -4.189 -67.730 1.00 68.44 168 TYR A O 1
ATOM 1343 N N . ILE A 1 169 ? 47.082 -2.785 -67.357 1.00 73.94 169 ILE A N 1
ATOM 1344 C CA . ILE A 1 169 ? 46.985 -2.343 -68.756 1.00 73.94 169 ILE A CA 1
ATOM 1345 C C . ILE A 1 169 ? 48.253 -1.586 -69.172 1.00 73.94 169 ILE A C 1
ATOM 1347 O O . ILE A 1 169 ? 48.815 -1.881 -70.220 1.00 73.94 169 ILE A O 1
ATOM 1351 N N . LYS A 1 170 ? 48.774 -0.670 -68.344 1.00 73.38 170 LYS A N 1
ATOM 1352 C CA . LYS A 1 170 ? 50.001 0.099 -68.646 1.00 73.38 170 LYS A CA 1
ATOM 1353 C C . LYS A 1 170 ? 51.219 -0.760 -69.051 1.00 73.38 170 LYS A C 1
ATOM 1355 O O . LYS A 1 170 ? 51.809 -0.479 -70.098 1.00 73.38 170 LYS A O 1
ATOM 1360 N N . PRO A 1 171 ? 51.633 -1.789 -68.283 1.00 72.12 171 PRO A N 1
ATOM 1361 C CA . PRO A 1 171 ? 52.741 -2.659 -68.666 1.00 72.12 171 PRO A CA 1
ATOM 1362 C C . PRO A 1 171 ? 52.396 -3.548 -69.864 1.00 72.12 171 PRO A C 1
ATOM 1364 O O . PRO A 1 171 ? 53.270 -3.766 -70.699 1.00 72.12 171 PRO A O 1
ATOM 1367 N N . LEU A 1 172 ? 51.146 -4.004 -70.002 1.00 65.81 172 LEU A N 1
ATOM 1368 C CA . LEU A 1 172 ? 50.713 -4.783 -71.164 1.00 65.81 172 LEU A CA 1
ATOM 1369 C C . LEU A 1 172 ? 50.821 -3.966 -72.461 1.00 65.81 172 LEU A C 1
ATOM 1371 O O . LEU A 1 172 ? 51.408 -4.433 -73.434 1.00 65.81 172 LEU A O 1
ATOM 1375 N N . THR A 1 173 ? 50.344 -2.720 -72.461 1.00 70.25 173 THR A N 1
ATOM 1376 C CA . THR A 1 173 ? 50.470 -1.795 -73.597 1.00 70.25 173 THR A CA 1
ATOM 1377 C C . THR A 1 173 ? 51.935 -1.511 -73.923 1.00 70.25 173 THR A C 1
ATOM 1379 O O . THR A 1 173 ? 52.303 -1.414 -75.091 1.00 70.25 173 THR A O 1
ATOM 1382 N N . ARG A 1 174 ? 52.804 -1.427 -72.905 1.00 69.75 174 ARG A N 1
ATOM 1383 C CA . ARG A 1 174 ? 54.251 -1.264 -73.101 1.00 69.75 174 ARG A CA 1
ATOM 1384 C C . ARG A 1 174 ? 54.896 -2.502 -73.731 1.00 69.75 174 ARG A C 1
ATOM 1386 O O . ARG A 1 174 ? 55.728 -2.339 -74.616 1.00 69.75 174 ARG A O 1
ATOM 1393 N N . LEU A 1 175 ? 54.513 -3.708 -73.308 1.00 66.25 175 LEU A N 1
ATOM 1394 C CA . LEU A 1 175 ? 55.003 -4.970 -73.878 1.00 66.25 175 LEU A CA 1
ATOM 1395 C C . LEU A 1 175 ? 54.535 -5.160 -75.326 1.00 66.25 175 LEU A C 1
ATOM 1397 O O . LEU A 1 175 ? 55.345 -5.503 -76.182 1.00 66.25 175 LEU A O 1
ATOM 1401 N N . LEU A 1 176 ? 53.269 -4.857 -75.621 1.00 65.81 176 LEU A N 1
ATOM 1402 C CA . LEU A 1 176 ? 52.737 -4.850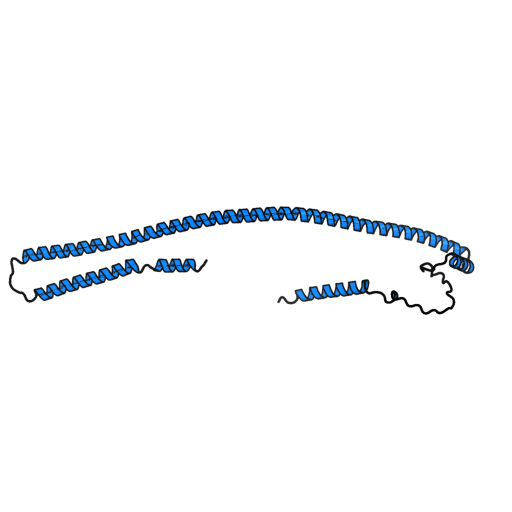 -76.988 1.00 65.81 176 LEU A CA 1
ATOM 1403 C C . LEU A 1 176 ? 53.462 -3.822 -77.868 1.00 65.81 176 LEU A C 1
ATOM 1405 O O . LEU A 1 176 ? 53.870 -4.141 -78.977 1.00 65.81 176 LEU A O 1
ATOM 1409 N N . CYS A 1 177 ? 53.688 -2.606 -77.363 1.00 62.62 177 CYS A N 1
ATOM 1410 C CA . CYS A 1 177 ? 54.416 -1.567 -78.094 1.00 62.62 177 CYS A CA 1
ATOM 1411 C C . CYS A 1 177 ? 55.881 -1.960 -78.362 1.00 62.62 177 CYS A C 1
ATOM 1413 O O . CYS A 1 177 ? 56.386 -1.734 -79.460 1.00 62.62 177 CYS A O 1
ATOM 1415 N N . PHE A 1 178 ? 56.551 -2.596 -77.393 1.00 60.00 178 PHE A N 1
ATOM 1416 C CA . PHE A 1 178 ? 57.911 -3.111 -77.574 1.00 60.00 178 PHE A CA 1
ATOM 1417 C C . PHE A 1 178 ? 57.953 -4.233 -78.620 1.00 60.00 178 PHE A C 1
ATOM 1419 O O . PHE A 1 178 ? 58.793 -4.183 -79.512 1.00 60.00 178 PHE A O 1
ATOM 1426 N N . SER A 1 179 ? 56.992 -5.165 -78.587 1.00 58.53 179 SER A N 1
ATOM 1427 C CA . SER A 1 179 ? 56.832 -6.211 -79.608 1.00 58.53 179 SER A CA 1
ATOM 1428 C C . SER A 1 179 ? 56.649 -5.617 -81.011 1.00 58.53 179 SER A C 1
ATOM 1430 O O . SER A 1 179 ? 57.328 -6.031 -81.946 1.00 58.53 179 SER A O 1
ATOM 1432 N N . CYS A 1 180 ? 55.802 -4.592 -81.162 1.00 52.44 180 CYS A N 1
ATOM 1433 C CA . CYS A 1 180 ? 55.598 -3.910 -82.444 1.00 52.44 180 CYS A CA 1
ATOM 1434 C C . CYS A 1 180 ? 56.847 -3.141 -82.920 1.00 52.44 180 CYS A C 1
ATOM 1436 O O . CYS A 1 180 ? 57.128 -3.089 -84.118 1.00 52.44 180 CYS A O 1
ATOM 1438 N N . TYR A 1 181 ? 57.618 -2.538 -82.006 1.00 52.59 181 TYR A N 1
ATOM 1439 C CA . TYR A 1 181 ? 58.870 -1.850 -82.345 1.00 52.59 181 TYR A CA 1
ATOM 1440 C C . TYR A 1 181 ? 59.971 -2.835 -82.762 1.00 52.59 181 TYR A C 1
ATOM 1442 O O . TYR A 1 181 ? 60.753 -2.564 -83.676 1.00 52.59 181 TYR A O 1
ATOM 1450 N N . GLU A 1 182 ? 60.021 -3.998 -82.119 1.00 49.97 182 GLU A N 1
ATOM 1451 C CA . GLU A 1 182 ? 60.970 -5.062 -82.425 1.00 49.97 182 GLU A CA 1
ATOM 1452 C C . GLU A 1 182 ? 60.654 -5.721 -83.778 1.00 49.97 182 GLU A C 1
ATOM 1454 O O . GLU A 1 182 ? 61.566 -5.912 -84.586 1.00 49.97 182 GLU A O 1
ATOM 1459 N N . GLU A 1 183 ? 59.373 -5.919 -84.112 1.00 49.44 183 GLU A N 1
ATOM 1460 C CA . GLU A 1 183 ? 58.924 -6.324 -85.454 1.00 49.44 183 GLU A CA 1
ATOM 1461 C C . GLU A 1 183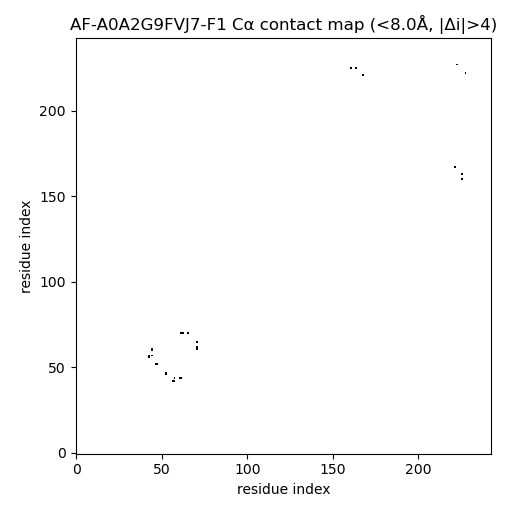 ? 59.253 -5.273 -86.534 1.00 49.44 183 GLU A C 1
ATOM 1463 O O . GLU A 1 183 ? 59.764 -5.627 -87.601 1.00 49.44 183 GLU A O 1
ATOM 1468 N N . ALA A 1 184 ? 59.067 -3.975 -86.261 1.00 47.19 184 ALA A N 1
ATOM 1469 C CA . ALA A 1 184 ? 59.400 -2.895 -87.202 1.00 47.19 184 ALA A CA 1
ATOM 1470 C C . ALA A 1 184 ? 60.923 -2.727 -87.432 1.00 47.19 184 ALA A C 1
ATOM 1472 O O . ALA A 1 184 ? 61.382 -2.493 -88.558 1.00 47.19 184 ALA A O 1
ATOM 1473 N N . SER A 1 185 ? 61.732 -2.899 -86.379 1.00 45.53 185 SER A N 1
ATOM 1474 C CA . SER A 1 185 ? 63.206 -2.927 -86.425 1.00 45.53 185 SER A CA 1
ATOM 1475 C C . SER A 1 185 ? 63.739 -4.164 -87.159 1.00 45.53 185 SER A C 1
ATOM 1477 O O . SER A 1 185 ? 64.707 -4.068 -87.926 1.00 45.53 185 SER A O 1
ATOM 1479 N N . CYS A 1 186 ? 63.099 -5.323 -86.970 1.00 46.06 186 CYS A N 1
ATOM 1480 C CA . CYS A 1 186 ? 63.447 -6.552 -87.679 1.00 46.06 186 CYS A CA 1
ATOM 1481 C C . CYS A 1 186 ? 63.073 -6.459 -89.169 1.00 46.06 186 CYS A C 1
ATOM 1483 O O . CYS A 1 186 ? 63.886 -6.821 -90.020 1.00 46.06 186 CYS A O 1
ATOM 1485 N N . GLY A 1 187 ? 61.931 -5.841 -89.504 1.00 44.50 187 GLY A N 1
ATOM 1486 C CA . GLY A 1 187 ? 61.519 -5.550 -90.883 1.00 44.50 187 GLY A CA 1
ATOM 1487 C C . GLY A 1 187 ? 62.509 -4.665 -91.653 1.00 44.50 187 GLY A C 1
ATOM 1488 O O . GLY A 1 187 ? 62.824 -4.950 -92.807 1.00 44.50 187 GLY A O 1
ATOM 1489 N N . SER A 1 188 ? 63.099 -3.654 -91.004 1.00 44.06 188 SER A N 1
ATOM 1490 C CA . SER A 1 188 ? 64.102 -2.783 -91.646 1.00 44.06 188 SER A CA 1
ATOM 1491 C C . SER A 1 188 ? 65.470 -3.457 -91.844 1.00 44.06 188 SER A C 1
ATOM 1493 O O . SER A 1 188 ? 66.211 -3.096 -92.759 1.00 44.06 188 SER A O 1
ATOM 1495 N N . ARG A 1 189 ? 65.811 -4.477 -91.041 1.00 42.88 189 ARG A N 1
ATOM 1496 C CA . ARG A 1 189 ? 67.028 -5.297 -91.224 1.00 42.88 189 ARG A CA 1
ATOM 1497 C C . ARG A 1 189 ? 66.828 -6.486 -92.172 1.00 42.88 189 ARG A C 1
ATOM 1499 O O . ARG A 1 189 ? 67.804 -6.974 -92.744 1.00 42.88 189 ARG A O 1
ATOM 1506 N N . GLN A 1 190 ? 65.583 -6.910 -92.398 1.00 43.59 190 GLN A N 1
ATOM 1507 C CA . GLN A 1 190 ? 65.223 -8.026 -93.281 1.00 43.59 190 GLN A CA 1
ATOM 1508 C C . GLN A 1 190 ? 65.550 -7.770 -94.763 1.00 43.59 190 GLN A C 1
ATOM 1510 O O . GLN A 1 190 ? 65.698 -8.721 -95.529 1.00 43.59 190 GLN A O 1
ATOM 1515 N N . ASN A 1 191 ? 65.743 -6.512 -95.164 1.00 41.69 191 ASN A N 1
ATOM 1516 C CA . ASN A 1 191 ? 66.055 -6.149 -96.548 1.00 41.69 191 ASN A CA 1
ATOM 1517 C C . ASN A 1 191 ? 67.530 -6.374 -96.937 1.00 41.69 191 ASN A C 1
ATOM 1519 O O . ASN A 1 191 ? 67.889 -6.107 -98.081 1.00 41.69 191 ASN A O 1
ATOM 1523 N N . LYS A 1 192 ? 68.391 -6.864 -96.024 1.00 41.91 192 LYS A N 1
ATOM 1524 C CA . LYS A 1 192 ? 69.826 -7.075 -96.308 1.00 41.91 192 LYS A CA 1
ATOM 1525 C C 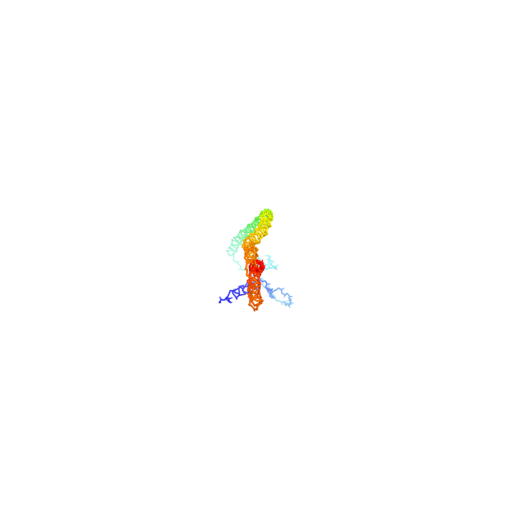. LYS A 1 192 ? 70.314 -8.529 -96.283 1.00 41.91 192 LYS A C 1
ATOM 1527 O O . LYS A 1 192 ? 71.339 -8.804 -96.893 1.00 41.91 192 LYS A O 1
ATOM 1532 N N . TRP A 1 193 ? 69.599 -9.474 -95.672 1.00 37.78 193 TRP A N 1
ATOM 1533 C CA . TRP A 1 193 ? 70.059 -10.870 -95.596 1.00 37.78 193 TRP A CA 1
ATOM 1534 C C . TRP A 1 193 ? 68.915 -11.850 -95.852 1.00 37.78 193 TRP A C 1
ATOM 1536 O O . TRP A 1 193 ? 68.203 -12.283 -94.946 1.00 37.78 193 TRP A O 1
ATOM 1546 N N . ARG A 1 194 ? 68.740 -12.184 -97.131 1.00 40.09 194 ARG A N 1
ATOM 1547 C CA . ARG A 1 194 ? 67.933 -13.308 -97.603 1.00 40.09 194 ARG A CA 1
ATOM 1548 C C . ARG A 1 194 ? 68.865 -14.503 -97.818 1.00 40.09 194 ARG A C 1
ATOM 1550 O O . ARG A 1 194 ? 69.430 -14.607 -98.894 1.00 40.09 194 ARG A O 1
ATOM 1557 N N . MET A 1 195 ? 69.030 -15.348 -96.800 1.00 40.53 195 MET A N 1
ATOM 1558 C CA . MET A 1 195 ? 69.298 -16.800 -96.876 1.00 40.53 195 MET A CA 1
ATOM 1559 C C . MET A 1 195 ? 69.521 -17.326 -95.450 1.00 40.53 195 MET A C 1
ATOM 1561 O O . MET A 1 195 ? 70.517 -16.988 -94.827 1.00 40.53 195 MET A O 1
ATOM 1565 N N . ASP A 1 196 ? 68.518 -18.040 -94.932 1.00 42.75 196 ASP A N 1
ATOM 1566 C CA . ASP A 1 196 ? 68.584 -19.178 -93.992 1.00 42.75 196 ASP A CA 1
ATOM 1567 C C . ASP A 1 196 ? 67.196 -19.334 -93.353 1.00 42.75 196 ASP A C 1
ATOM 1569 O O . ASP A 1 196 ? 66.854 -18.742 -92.329 1.00 42.75 196 ASP A O 1
ATOM 1573 N N . ILE A 1 197 ? 66.340 -20.084 -94.050 1.00 48.47 197 ILE A N 1
ATOM 1574 C CA . ILE A 1 197 ? 64.897 -20.194 -93.788 1.00 48.47 197 ILE A CA 1
ATOM 1575 C C . ILE A 1 197 ? 64.551 -21.247 -92.717 1.00 48.47 197 ILE A C 1
ATOM 1577 O O . ILE A 1 197 ? 63.422 -21.292 -92.259 1.00 48.47 197 ILE A O 1
ATOM 1581 N N . THR A 1 198 ? 65.499 -22.027 -92.194 1.00 49.09 198 THR A N 1
ATOM 1582 C CA . THR A 1 198 ? 65.166 -23.155 -91.294 1.00 49.09 198 THR A CA 1
ATOM 1583 C C . THR A 1 198 ? 65.290 -22.878 -89.790 1.00 49.09 198 THR A C 1
ATOM 1585 O O . THR A 1 198 ? 64.830 -23.689 -88.996 1.00 49.09 198 THR A O 1
ATOM 1588 N N . LYS A 1 199 ? 65.850 -21.736 -89.359 1.00 49.47 199 LYS A N 1
ATOM 1589 C CA . LYS A 1 199 ? 65.866 -21.322 -87.929 1.00 49.47 199 LYS A CA 1
ATOM 1590 C C . LYS A 1 199 ? 64.767 -20.328 -87.558 1.00 49.47 199 LYS A C 1
ATOM 1592 O O . LYS A 1 199 ? 64.500 -20.113 -86.377 1.00 49.47 199 LYS A O 1
ATOM 1597 N N . LYS A 1 200 ? 64.150 -19.706 -88.563 1.00 46.41 200 LYS A N 1
ATOM 1598 C CA . LYS A 1 200 ? 63.177 -18.629 -88.384 1.00 46.41 200 LYS A CA 1
ATOM 1599 C C . LYS A 1 200 ? 61.846 -19.134 -87.836 1.00 46.41 200 LYS A C 1
ATOM 1601 O O . LYS A 1 200 ? 61.309 -18.512 -86.928 1.00 46.41 200 LYS A O 1
ATOM 1606 N N . ASP A 1 201 ? 61.388 -20.288 -88.313 1.00 42.84 201 ASP A N 1
ATOM 1607 C CA . ASP A 1 201 ? 60.110 -20.867 -87.892 1.00 42.84 201 ASP A CA 1
ATOM 1608 C C . ASP A 1 201 ? 60.159 -21.358 -86.441 1.00 42.84 201 ASP A C 1
ATOM 1610 O O . ASP A 1 201 ? 59.216 -21.137 -85.687 1.00 42.84 201 ASP A O 1
ATOM 1614 N N . THR A 1 202 ? 61.294 -21.916 -86.003 1.00 49.34 202 THR A N 1
ATOM 1615 C CA . THR A 1 202 ? 61.491 -22.345 -84.610 1.00 49.34 202 THR A CA 1
ATOM 1616 C C . THR A 1 202 ? 61.641 -21.154 -83.661 1.00 49.34 202 THR A C 1
ATOM 1618 O O . THR A 1 202 ? 61.071 -21.152 -82.576 1.00 49.34 202 THR A O 1
ATOM 1621 N N . LEU A 1 203 ? 62.379 -20.106 -84.050 1.00 45.22 203 LEU A N 1
ATOM 1622 C CA . LEU A 1 203 ? 62.528 -18.903 -83.221 1.00 45.22 203 LEU A CA 1
ATOM 1623 C C . LEU A 1 203 ? 61.235 -18.092 -83.138 1.00 45.22 203 LEU A C 1
ATOM 1625 O O . LEU A 1 203 ? 60.937 -17.594 -82.057 1.00 45.22 203 LEU A O 1
ATOM 1629 N N . PHE A 1 204 ? 60.455 -18.003 -84.221 1.00 46.03 204 PHE A N 1
ATOM 1630 C CA . PHE A 1 204 ? 59.142 -17.353 -84.238 1.00 46.03 204 PHE A CA 1
ATOM 1631 C C . PHE A 1 204 ? 58.109 -18.150 -83.433 1.00 46.03 204 PHE A C 1
ATOM 1633 O O . PHE A 1 204 ? 57.384 -17.567 -82.631 1.00 46.03 204 PHE A O 1
ATOM 1640 N N . SER A 1 205 ? 58.101 -19.487 -83.530 1.00 45.09 205 SER A N 1
ATOM 1641 C CA . SER A 1 205 ? 57.241 -20.316 -82.678 1.00 45.09 205 SER A CA 1
ATOM 1642 C C . SER A 1 205 ? 57.635 -20.229 -81.200 1.00 45.09 205 SER A C 1
ATOM 1644 O O . SER A 1 205 ? 56.759 -20.216 -80.345 1.00 45.09 205 SER A O 1
ATOM 1646 N N . ILE A 1 206 ? 58.931 -20.121 -80.875 1.00 49.16 206 ILE A N 1
ATOM 1647 C CA . ILE A 1 206 ? 59.424 -19.991 -79.491 1.00 49.16 206 ILE A CA 1
ATOM 1648 C C . ILE A 1 206 ? 59.158 -18.589 -78.922 1.00 49.16 206 ILE A C 1
ATOM 1650 O O . ILE A 1 206 ? 58.746 -18.473 -77.770 1.00 49.16 206 ILE A O 1
ATOM 1654 N N . THR A 1 207 ? 59.335 -17.518 -79.701 1.00 50.31 207 THR A N 1
ATOM 1655 C CA . THR A 1 207 ? 59.010 -16.147 -79.252 1.00 50.31 207 THR A CA 1
ATOM 1656 C C . THR A 1 207 ? 57.505 -15.927 -79.142 1.00 50.31 207 THR A C 1
ATOM 1658 O O . THR A 1 207 ? 57.055 -15.330 -78.163 1.00 50.31 207 THR A O 1
ATOM 1661 N N . SER A 1 208 ? 56.710 -16.483 -80.059 1.00 51.31 208 SER A N 1
ATOM 1662 C CA . SER A 1 208 ? 55.246 -16.477 -79.969 1.00 51.31 208 SER A CA 1
ATOM 1663 C C . SER A 1 208 ? 54.737 -17.359 -78.812 1.00 51.31 208 SER A C 1
ATOM 1665 O O . SER A 1 208 ? 53.903 -16.925 -78.026 1.00 51.31 208 SER A O 1
ATOM 1667 N N . SER A 1 209 ? 55.310 -18.550 -78.591 1.00 54.53 209 SER A N 1
ATOM 1668 C CA . SER A 1 209 ? 54.937 -19.427 -77.466 1.00 54.53 209 SER A CA 1
ATOM 1669 C C . SER A 1 209 ? 55.348 -18.865 -76.103 1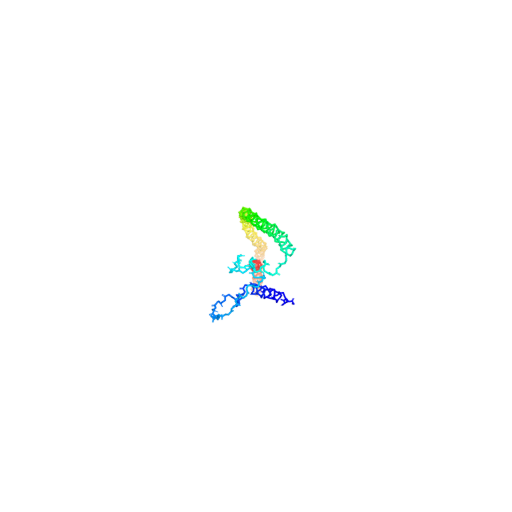.00 54.53 209 SER A C 1
ATOM 1671 O O . SER A 1 209 ? 54.603 -19.019 -75.137 1.00 54.53 209 SER A O 1
ATOM 1673 N N . SER A 1 210 ? 56.517 -18.229 -76.002 1.00 54.59 210 SER A N 1
ATOM 1674 C CA . SER A 1 210 ? 56.999 -17.635 -74.751 1.00 54.59 210 SER A CA 1
ATOM 1675 C C . SER A 1 210 ? 56.184 -16.388 -74.390 1.00 54.59 210 SER A C 1
ATOM 1677 O O . SER A 1 210 ? 55.696 -16.269 -73.267 1.00 54.59 210 SER A O 1
ATOM 1679 N N . SER A 1 211 ? 55.921 -15.502 -75.358 1.00 59.59 211 SER A N 1
ATOM 1680 C CA . SER A 1 211 ? 55.052 -14.332 -75.152 1.00 59.59 211 SER A CA 1
ATOM 1681 C C . SER A 1 211 ? 53.606 -14.712 -74.802 1.00 59.59 211 SER A C 1
ATOM 1683 O O . SER A 1 211 ? 53.029 -14.113 -73.893 1.00 59.59 211 SER A O 1
ATOM 1685 N N . LEU A 1 212 ? 53.044 -15.753 -75.429 1.00 61.22 212 LEU A N 1
ATOM 1686 C CA . LEU A 1 212 ? 51.727 -16.294 -75.073 1.00 61.22 212 LEU A CA 1
ATOM 1687 C C . LEU A 1 212 ? 51.700 -16.867 -73.648 1.00 61.22 212 LEU A C 1
ATOM 1689 O O . LEU A 1 212 ? 50.750 -16.601 -72.919 1.00 61.22 212 LEU A O 1
ATOM 1693 N N . LEU A 1 213 ? 52.744 -17.582 -73.210 1.00 63.66 213 LEU A N 1
ATOM 1694 C CA . LEU A 1 213 ? 52.841 -18.112 -71.842 1.00 63.66 213 LEU A CA 1
ATOM 1695 C C . LEU A 1 213 ? 52.940 -16.994 -70.788 1.00 63.66 213 LEU A C 1
ATOM 1697 O O . LEU A 1 213 ? 52.337 -17.074 -69.714 1.00 63.66 213 LEU A O 1
ATOM 1701 N N . HIS A 1 214 ? 53.669 -15.921 -71.098 1.00 62.38 214 HIS A N 1
ATOM 1702 C CA . HIS A 1 214 ? 53.730 -14.733 -70.247 1.00 62.38 214 HIS A CA 1
ATOM 1703 C C . HIS A 1 214 ? 52.375 -14.022 -70.163 1.00 62.38 214 HIS A C 1
ATOM 1705 O O . HIS A 1 214 ? 51.978 -13.594 -69.078 1.00 62.38 214 HIS A O 1
ATOM 1711 N N . LEU A 1 215 ? 51.637 -13.949 -71.274 1.00 64.69 215 LEU A N 1
ATOM 1712 C CA . LEU A 1 215 ? 50.307 -13.349 -71.320 1.00 64.69 215 LEU A CA 1
ATOM 1713 C C . LEU A 1 215 ? 49.260 -14.192 -70.575 1.00 64.69 215 LEU A C 1
ATOM 1715 O O . LEU A 1 215 ? 48.454 -13.633 -69.833 1.00 64.69 215 LEU A O 1
ATOM 1719 N N . THR A 1 216 ? 49.287 -15.524 -70.695 1.00 60.78 216 THR A N 1
ATOM 1720 C CA . THR A 1 216 ? 48.364 -16.406 -69.958 1.00 60.78 216 THR A CA 1
ATOM 1721 C C . THR A 1 216 ? 48.636 -16.367 -68.457 1.00 60.78 216 THR A C 1
ATOM 1723 O O . THR A 1 216 ? 47.701 -16.200 -67.681 1.00 60.78 216 THR A O 1
ATOM 1726 N N . THR A 1 217 ? 49.904 -16.414 -68.038 1.00 68.00 217 THR A N 1
ATOM 1727 C CA . THR A 1 217 ? 50.301 -16.303 -66.620 1.00 68.00 217 THR A CA 1
ATOM 1728 C C . THR A 1 217 ? 49.958 -14.929 -66.027 1.00 68.00 217 THR A C 1
ATOM 1730 O O . THR A 1 217 ? 49.663 -14.795 -64.839 1.00 68.00 217 THR A O 1
ATOM 1733 N N . PHE A 1 218 ? 49.996 -13.880 -66.848 1.00 66.00 218 PHE A N 1
ATOM 1734 C CA . PHE A 1 218 ? 49.567 -12.541 -66.460 1.00 66.00 218 PHE A CA 1
ATOM 1735 C C . PHE A 1 218 ? 48.045 -12.454 -66.292 1.00 66.00 218 PHE A C 1
ATOM 1737 O O . PHE A 1 218 ? 47.573 -11.926 -65.285 1.00 66.00 218 PHE A O 1
ATOM 1744 N N . MET A 1 219 ? 47.279 -13.018 -67.231 1.00 65.19 219 MET A N 1
ATOM 1745 C CA . MET A 1 219 ? 45.817 -13.059 -67.158 1.00 65.19 219 MET A CA 1
ATOM 1746 C C . MET A 1 219 ? 45.309 -13.907 -65.986 1.00 65.19 219 MET A C 1
ATOM 1748 O O . MET A 1 219 ? 44.354 -13.501 -65.328 1.00 65.19 219 MET A O 1
ATOM 1752 N N . THR A 1 220 ? 45.957 -15.031 -65.658 1.00 65.06 220 THR A N 1
ATOM 1753 C CA . THR A 1 220 ? 45.582 -15.845 -64.486 1.00 65.06 220 THR A CA 1
ATOM 1754 C C . THR A 1 220 ? 45.822 -15.097 -63.176 1.00 65.06 220 THR A C 1
ATOM 1756 O O . THR A 1 220 ? 44.930 -15.058 -62.333 1.00 65.06 220 THR A O 1
ATOM 1759 N N . LYS A 1 221 ? 46.960 -14.404 -63.029 1.00 64.19 221 LYS A N 1
ATOM 1760 C CA . LYS A 1 221 ? 47.242 -13.551 -61.857 1.00 64.19 221 LYS A CA 1
ATOM 1761 C C . LYS A 1 221 ? 46.303 -12.347 -61.748 1.00 64.19 221 LYS A C 1
ATOM 1763 O O . LYS A 1 221 ? 45.945 -11.939 -60.642 1.00 64.19 221 LYS A O 1
ATOM 1768 N N . LEU A 1 222 ? 45.903 -11.768 -62.882 1.00 63.06 222 LEU A N 1
ATOM 1769 C CA . LEU A 1 222 ? 44.911 -10.693 -62.935 1.00 63.06 222 LEU A CA 1
ATOM 1770 C C . LEU A 1 222 ? 43.539 -11.194 -62.457 1.00 63.06 222 LEU A C 1
ATOM 1772 O O . LEU A 1 222 ? 42.883 -10.524 -61.659 1.00 63.06 222 LEU A O 1
ATOM 1776 N N . TRP A 1 223 ? 43.137 -12.386 -62.901 1.00 59.06 223 TRP A N 1
ATOM 1777 C CA . TRP A 1 223 ? 41.887 -13.029 -62.503 1.00 59.06 223 TRP A CA 1
ATOM 1778 C C . TRP A 1 223 ? 41.869 -13.363 -61.000 1.00 59.06 223 TRP A C 1
ATOM 1780 O O . TRP A 1 223 ? 40.930 -12.988 -60.299 1.00 59.06 223 TRP A O 1
ATOM 1790 N N . 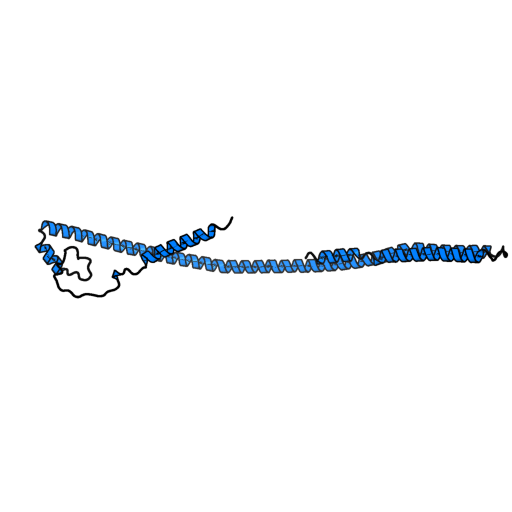GLU A 1 224 ? 42.960 -13.933 -60.478 1.00 64.19 224 GLU A N 1
ATOM 1791 C CA . GLU A 1 224 ? 43.152 -14.250 -59.055 1.00 64.19 224 GLU A CA 1
ATOM 1792 C C . GLU A 1 224 ? 43.011 -13.001 -58.161 1.00 64.19 224 GLU A C 1
ATOM 1794 O O . GLU A 1 224 ? 42.264 -12.984 -57.185 1.00 64.19 224 GLU A O 1
ATOM 1799 N N . LYS A 1 225 ? 43.655 -11.888 -58.535 1.00 64.19 225 LYS A N 1
ATOM 1800 C CA . LYS A 1 225 ? 43.620 -10.636 -57.756 1.00 64.19 225 LYS A CA 1
ATOM 1801 C C . LYS A 1 225 ? 42.279 -9.895 -57.820 1.00 64.19 225 LYS A C 1
ATOM 1803 O O . LYS A 1 225 ? 41.935 -9.214 -56.849 1.00 64.19 225 LYS A O 1
ATOM 1808 N N . LEU A 1 226 ? 41.555 -9.974 -58.941 1.00 60.97 226 LEU A N 1
ATOM 1809 C CA . LEU A 1 226 ? 40.294 -9.248 -59.155 1.00 60.97 226 LEU A CA 1
ATOM 1810 C C . LEU A 1 226 ? 39.063 -9.966 -58.588 1.00 60.97 226 LEU A C 1
ATOM 1812 O O . LEU A 1 226 ? 38.119 -9.277 -58.195 1.00 60.97 226 LEU A O 1
ATOM 1816 N N . PHE A 1 227 ? 39.064 -11.304 -58.552 1.00 57.22 227 PHE A N 1
ATOM 1817 C CA . PHE A 1 227 ? 37.888 -12.102 -58.181 1.00 57.22 227 PHE A CA 1
ATOM 1818 C C . PHE A 1 227 ? 38.022 -12.892 -56.865 1.00 57.22 227 PHE A C 1
ATOM 1820 O O . PHE A 1 227 ? 36.997 -13.139 -56.246 1.00 57.22 227 PHE A O 1
ATOM 1827 N N . ILE A 1 228 ? 39.229 -13.214 -56.370 1.00 56.31 228 ILE A N 1
ATOM 1828 C CA . ILE A 1 228 ? 39.402 -14.065 -55.163 1.00 56.31 228 ILE A CA 1
ATOM 1829 C C . ILE A 1 228 ? 39.407 -13.267 -53.842 1.00 56.31 228 ILE A C 1
ATOM 1831 O O . ILE A 1 228 ? 39.410 -13.837 -52.758 1.00 56.31 228 ILE A O 1
ATOM 1835 N N . ASN A 1 229 ? 39.288 -11.935 -53.876 1.00 53.41 229 ASN A N 1
ATOM 1836 C CA . ASN A 1 229 ? 39.063 -11.133 -52.658 1.00 53.41 229 ASN A CA 1
ATOM 1837 C C . ASN A 1 229 ? 37.604 -11.227 -52.143 1.00 53.41 229 ASN A C 1
ATOM 1839 O O . ASN A 1 229 ? 37.009 -10.224 -51.748 1.00 53.41 229 ASN A O 1
ATOM 1843 N N . GLU A 1 230 ? 37.034 -12.434 -52.142 1.00 53.25 230 GLU A N 1
ATOM 1844 C CA . GLU A 1 230 ? 35.822 -12.793 -51.396 1.00 53.25 230 GLU A CA 1
ATOM 1845 C C . GLU A 1 230 ? 36.067 -12.909 -49.882 1.00 53.25 230 GLU A C 1
ATOM 1847 O O . GLU A 1 230 ? 35.107 -13.020 -49.124 1.00 53.25 230 GLU A O 1
ATOM 1852 N N . GLU A 1 231 ? 37.308 -12.785 -49.394 1.00 52.16 231 GLU A N 1
ATOM 1853 C CA . GLU A 1 231 ? 37.580 -12.781 -47.946 1.00 52.16 231 GLU A CA 1
ATOM 1854 C C . GLU A 1 231 ? 36.858 -11.653 -47.189 1.00 52.16 231 GLU A C 1
ATOM 1856 O O . GLU A 1 231 ? 36.561 -11.787 -46.004 1.00 52.16 231 GLU A O 1
ATOM 1861 N N . LEU A 1 232 ? 36.484 -10.561 -47.865 1.00 53.22 232 LEU A N 1
ATOM 1862 C CA . LEU A 1 232 ? 35.640 -9.528 -47.255 1.00 53.22 232 LEU A CA 1
ATOM 1863 C C . LEU A 1 232 ? 34.158 -9.919 -47.181 1.00 53.22 232 LEU A C 1
ATOM 1865 O O . LEU A 1 232 ? 33.446 -9.393 -46.332 1.00 53.22 232 LEU A O 1
ATOM 1869 N N . LEU A 1 233 ? 33.695 -10.838 -48.029 1.00 52.00 233 LEU A N 1
ATOM 1870 C CA . LEU A 1 233 ? 32.336 -11.382 -47.982 1.00 52.00 233 LEU A CA 1
ATOM 1871 C C . LEU A 1 233 ? 32.230 -12.442 -46.874 1.00 52.00 233 LEU A C 1
ATOM 1873 O O . LEU A 1 233 ? 31.241 -12.473 -46.148 1.00 52.00 233 LEU A O 1
ATOM 1877 N N . GLN A 1 234 ? 33.301 -13.210 -46.647 1.00 53.50 234 GLN A N 1
ATOM 1878 C CA . GLN A 1 234 ? 33.413 -14.149 -45.527 1.00 53.50 234 GLN A CA 1
ATOM 1879 C C . GLN A 1 234 ? 33.503 -13.435 -44.163 1.00 53.50 234 GLN A C 1
ATOM 1881 O O . GLN A 1 234 ? 32.889 -13.884 -43.197 1.00 53.50 234 GLN A O 1
ATOM 1886 N N . PHE A 1 235 ? 34.177 -12.279 -44.088 1.00 53.53 235 PHE A N 1
ATOM 1887 C CA . PHE A 1 235 ? 34.187 -11.430 -42.885 1.00 53.53 235 PHE A CA 1
ATOM 1888 C C . PHE A 1 235 ? 32.847 -10.720 -42.621 1.00 53.53 235 PHE A C 1
ATOM 1890 O O . PHE A 1 235 ? 32.511 -10.469 -41.466 1.00 53.53 235 PHE A O 1
ATOM 1897 N N . MET A 1 236 ? 32.072 -10.414 -43.667 1.00 52.09 236 MET A N 1
ATOM 1898 C CA . MET A 1 236 ? 30.741 -9.807 -43.533 1.00 52.09 236 MET A CA 1
ATOM 1899 C C . MET A 1 236 ? 29.690 -10.841 -43.100 1.00 52.09 236 MET A C 1
ATOM 1901 O O . MET A 1 236 ? 28.921 -10.574 -42.184 1.00 52.09 236 MET A O 1
ATOM 1905 N N . LEU A 1 237 ? 29.733 -12.059 -43.657 1.00 54.94 237 LEU A N 1
ATOM 1906 C CA . LEU A 1 237 ? 28.871 -13.173 -43.236 1.00 54.94 237 LEU A CA 1
ATOM 1907 C C . LEU A 1 237 ? 29.151 -13.630 -41.789 1.00 54.94 237 LEU A C 1
ATOM 1909 O O . LEU A 1 237 ? 28.226 -14.014 -41.076 1.00 54.94 237 LEU A O 1
ATOM 1913 N N . LEU A 1 238 ? 30.402 -13.542 -41.317 1.00 54.34 238 LEU A N 1
ATOM 1914 C CA . LEU A 1 238 ? 30.754 -13.816 -39.914 1.00 54.34 238 LEU A CA 1
ATOM 1915 C C . LEU A 1 238 ? 30.200 -12.770 -38.931 1.00 54.34 238 LEU A C 1
ATOM 1917 O O . LEU A 1 238 ? 29.905 -13.115 -37.789 1.00 54.34 238 LEU A O 1
ATOM 1921 N N . LEU A 1 239 ? 30.024 -11.517 -39.359 1.00 55.28 239 LEU A N 1
ATOM 1922 C CA . LEU A 1 239 ? 29.424 -10.458 -38.538 1.00 55.28 239 LEU A CA 1
ATOM 1923 C C . LEU A 1 239 ? 27.896 -10.578 -38.443 1.00 55.28 239 LEU A C 1
ATOM 1925 O O . LEU A 1 239 ? 27.347 -10.300 -37.380 1.00 55.28 239 LEU A O 1
ATOM 1929 N N . ASP A 1 240 ? 27.230 -11.075 -39.488 1.00 51.78 240 ASP A N 1
ATOM 1930 C CA . ASP A 1 240 ? 25.785 -11.354 -39.465 1.00 51.78 240 ASP A CA 1
ATOM 1931 C C . ASP A 1 240 ? 25.419 -12.621 -38.659 1.00 51.78 240 ASP A C 1
ATOM 1933 O O . ASP A 1 240 ? 24.247 -12.854 -38.384 1.00 51.78 240 ASP A O 1
ATOM 1937 N N . THR A 1 241 ? 26.402 -13.432 -38.239 1.00 55.66 241 THR A N 1
ATOM 1938 C CA . THR A 1 241 ? 26.184 -14.637 -37.405 1.00 55.66 241 THR A CA 1
ATOM 1939 C C . THR A 1 241 ? 26.347 -14.365 -35.893 1.00 55.66 241 THR A C 1
ATOM 1941 O O . THR A 1 241 ? 26.064 -15.241 -35.079 1.00 55.66 241 THR A O 1
ATOM 1944 N N . TYR A 1 242 ? 26.812 -13.173 -35.487 1.00 47.28 242 TYR A N 1
ATOM 1945 C CA . TYR A 1 242 ? 27.089 -12.811 -34.080 1.00 47.28 242 TYR A CA 1
ATOM 1946 C C . TYR A 1 242 ? 26.209 -11.652 -33.557 1.00 47.28 242 TYR A C 1
ATOM 1948 O O . TYR A 1 242 ? 26.588 -10.929 -32.632 1.00 47.28 242 TYR A O 1
ATOM 1956 N N . ILE A 1 243 ? 25.028 -11.479 -34.157 1.00 44.47 243 ILE A N 1
ATOM 1957 C CA . ILE A 1 243 ? 23.890 -10.671 -33.682 1.00 44.47 243 ILE A CA 1
ATOM 1958 C C . ILE A 1 243 ? 22.673 -11.594 -33.663 1.00 44.47 243 ILE A C 1
ATOM 1960 O O . ILE A 1 243 ? 21.901 -11.510 -32.683 1.00 44.47 243 ILE A O 1
#